Protein AF-A0A832C9P5-F1 (afdb_monomer)

Mean predicted aligned error: 21.04 Å

Solvent-accessible surface area (backbone atoms only — not comparable to full-atom values): 11005 Å² total; per-residue (Å²): 136,59,70,69,64,47,55,54,36,54,74,44,40,54,74,74,65,71,51,54,72,70,56,47,50,56,45,52,59,45,42,75,74,30,67,69,57,42,51,47,48,51,52,46,42,58,71,71,42,57,74,54,72,76,54,80,85,75,80,76,60,67,69,61,54,51,52,49,52,49,50,52,54,50,49,55,57,46,49,67,54,39,55,57,49,52,50,50,54,51,49,53,54,41,68,70,35,70,77,55,46,54,55,55,52,52,51,51,53,52,52,50,53,52,49,50,54,51,48,51,51,54,54,49,53,52,47,54,56,58,54,54,68,65,60,61,64,65,58,60,56,54,56,53,50,60,65,69,54,68,77,75,83,75,82,86,78,83,90,87,87,82,89,80,89,80,91,71,93,68,81,93,55,94,67,68,78,77,79,115

Foldseek 3Di:
DDLVVLLVCLLPCQVVVNDDPVVVVVSVVCCVVDVVSVVSSVVSCVPPPVVCPPPDDDDDPVVVVVVVVVVVVVVVVCVVVVVVVVVVVVVVVCVVDPVNVVVVVVVVVVVVVVVVVVVVVVVVVVVVVVVVVVVPVVVVVVVVVVVVPPPDDDDDDDDDDDDDDDDPPDPDDPPVVVPD

Radius of gyration: 40.14 Å; Cα contacts (8 Å, |Δi|>4): 35; chains: 1; bounding box: 90×44×93 Å

Structure (mmCIF, N/CA/C/O backbone):
data_AF-A0A832C9P5-F1
#
_entry.id   AF-A0A832C9P5-F1
#
loop_
_atom_site.group_PDB
_atom_site.id
_atom_site.type_symbol
_atom_site.label_atom_id
_atom_site.label_alt_id
_atom_site.label_comp_id
_atom_site.label_asym_id
_atom_site.label_entity_id
_atom_site.label_seq_id
_atom_site.pdbx_PDB_ins_code
_atom_site.Cartn_x
_atom_site.Cartn_y
_atom_site.Cartn_z
_atom_site.occupancy
_atom_site.B_iso_or_equiv
_atom_site.auth_seq_id
_atom_site.auth_comp_id
_atom_site.auth_asym_id
_atom_site.auth_atom_id
_atom_site.pdbx_PDB_model_num
ATOM 1 N N . MET A 1 1 ? -18.247 0.617 2.562 1.00 75.88 1 MET A N 1
ATOM 2 C CA . MET A 1 1 ? -17.143 1.563 2.261 1.00 75.88 1 MET A CA 1
ATOM 3 C C . MET A 1 1 ? -17.614 2.635 1.291 1.00 75.88 1 MET A C 1
ATOM 5 O O . MET A 1 1 ? -18.551 2.377 0.544 1.00 75.88 1 MET A O 1
ATOM 9 N N . ASN A 1 2 ? -16.991 3.818 1.305 1.00 93.25 2 ASN A N 1
ATOM 10 C CA . ASN A 1 2 ? -17.257 4.862 0.312 1.00 93.25 2 ASN A CA 1
ATOM 11 C C . ASN A 1 2 ? -16.410 4.646 -0.958 1.00 93.25 2 ASN A C 1
ATOM 13 O O . ASN A 1 2 ? -15.379 3.973 -0.920 1.00 93.25 2 ASN A O 1
ATOM 17 N N . CYS A 1 3 ? -16.846 5.223 -2.080 1.00 95.94 3 CYS A N 1
ATOM 18 C CA . CYS A 1 3 ? -16.187 5.036 -3.376 1.00 95.94 3 CYS A CA 1
ATOM 19 C C . CYS A 1 3 ? -14.738 5.543 -3.382 1.00 95.94 3 CYS A C 1
ATOM 21 O O . CYS A 1 3 ? -13.876 4.911 -3.977 1.00 95.94 3 CYS A O 1
ATOM 23 N N . GLN A 1 4 ? -14.450 6.646 -2.686 1.00 96.12 4 GLN A N 1
ATOM 24 C CA . GLN A 1 4 ? -13.109 7.236 -2.650 1.00 96.12 4 GLN A CA 1
ATOM 25 C C . GLN A 1 4 ? -12.072 6.281 -2.048 1.00 96.12 4 GLN A C 1
ATOM 27 O O . GLN A 1 4 ? -11.003 6.091 -2.624 1.00 96.12 4 GLN A O 1
ATOM 32 N N . LYS A 1 5 ? -12.392 5.639 -0.917 1.00 95.38 5 LYS A N 1
ATOM 33 C CA . LYS A 1 5 ? -11.485 4.679 -0.277 1.00 95.38 5 LYS A CA 1
ATOM 34 C C . LYS A 1 5 ? -11.259 3.449 -1.155 1.00 95.38 5 LYS A C 1
ATOM 36 O O . LYS A 1 5 ? -10.147 2.945 -1.228 1.00 95.38 5 LYS A O 1
ATOM 41 N N . ILE A 1 6 ? -12.303 2.991 -1.844 1.00 96.56 6 ILE A N 1
ATOM 42 C CA . ILE A 1 6 ? -12.199 1.881 -2.796 1.00 96.56 6 ILE A CA 1
ATOM 43 C C . ILE A 1 6 ? -11.278 2.258 -3.955 1.00 96.56 6 ILE A C 1
ATOM 45 O O . ILE A 1 6 ? -10.363 1.510 -4.258 1.00 96.56 6 ILE A O 1
ATOM 49 N N . GLN A 1 7 ? -11.459 3.433 -4.559 1.00 95.88 7 GLN A N 1
ATOM 50 C CA . GLN A 1 7 ? -10.601 3.897 -5.652 1.00 95.88 7 GLN A CA 1
ATOM 51 C C . GLN A 1 7 ? -9.129 4.015 -5.238 1.00 95.88 7 GLN A C 1
ATOM 53 O O . GLN A 1 7 ? -8.258 3.653 -6.021 1.00 95.88 7 GLN A O 1
ATOM 58 N N . GLN A 1 8 ? -8.843 4.467 -4.013 1.00 95.62 8 GLN A N 1
ATOM 59 C CA . GLN A 1 8 ? -7.475 4.488 -3.485 1.00 95.62 8 GLN A CA 1
ATOM 60 C C . GLN A 1 8 ? -6.883 3.081 -3.370 1.00 95.62 8 GLN A C 1
ATOM 62 O O . GLN A 1 8 ? -5.774 2.855 -3.839 1.00 95.62 8 GLN A O 1
ATOM 67 N N . LEU A 1 9 ? -7.639 2.130 -2.813 1.00 95.88 9 LEU A N 1
ATOM 68 C CA . LEU A 1 9 ? -7.194 0.738 -2.711 1.00 95.88 9 LEU A CA 1
ATOM 69 C C . LEU A 1 9 ? -6.985 0.102 -4.090 1.00 95.88 9 LEU A C 1
ATOM 71 O O . LEU A 1 9 ? -6.013 -0.616 -4.284 1.00 95.88 9 LEU A O 1
ATOM 75 N N . LEU A 1 10 ? -7.857 0.400 -5.058 1.00 95.50 10 LEU A N 1
ATOM 76 C CA . LEU A 1 10 ? -7.730 -0.073 -6.439 1.00 95.50 10 LEU A CA 1
ATOM 77 C C . LEU A 1 10 ? -6.478 0.464 -7.145 1.00 95.50 10 LEU A C 1
ATOM 79 O O . LEU A 1 10 ? -5.994 -0.190 -8.057 1.00 95.50 10 LEU A O 1
ATOM 83 N N . LEU A 1 11 ? -5.969 1.640 -6.772 1.00 94.62 11 LEU A N 1
ATOM 84 C CA . LEU A 1 11 ? -4.769 2.223 -7.387 1.00 94.62 11 LEU A CA 1
ATOM 85 C C . LEU A 1 11 ? -3.454 1.670 -6.827 1.00 94.62 11 LEU A C 1
ATOM 87 O O . LEU A 1 11 ? -2.422 1.860 -7.464 1.00 94.62 11 LEU A O 1
ATOM 91 N N . ALA A 1 12 ? -3.489 1.047 -5.653 1.00 90.88 12 ALA A N 1
ATOM 92 C CA . ALA A 1 12 ? -2.311 0.556 -4.954 1.00 90.88 12 ALA A CA 1
ATOM 93 C C . ALA A 1 12 ? -2.543 -0.899 -4.518 1.00 90.88 12 ALA A C 1
ATOM 95 O O . ALA A 1 12 ? -2.558 -1.816 -5.338 1.00 90.8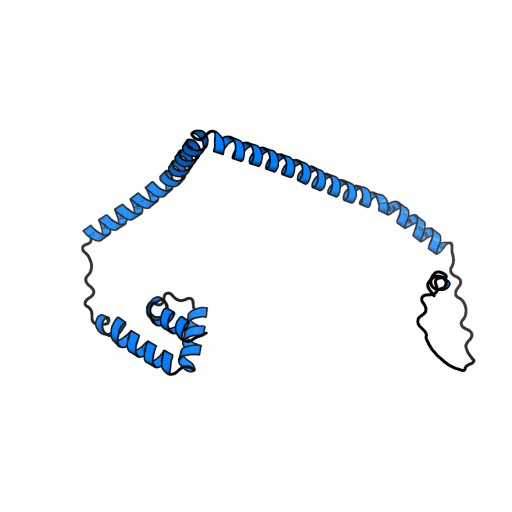8 12 ALA A O 1
ATOM 96 N N . ASP A 1 13 ? -2.823 -1.090 -3.233 1.00 92.31 13 ASP A N 1
ATOM 97 C CA . ASP A 1 13 ? -2.727 -2.372 -2.541 1.00 92.31 13 ASP A CA 1
ATOM 98 C C . ASP A 1 13 ? -3.589 -3.498 -3.141 1.00 92.31 13 ASP A C 1
ATOM 100 O O . ASP A 1 13 ? -3.195 -4.663 -3.113 1.00 92.31 13 ASP A O 1
ATOM 104 N N . TYR A 1 14 ? -4.788 -3.197 -3.659 1.00 94.81 14 TYR A N 1
ATOM 105 C CA . TYR A 1 14 ? -5.723 -4.241 -4.101 1.00 94.81 14 TYR A CA 1
ATOM 106 C C . TYR A 1 14 ? -5.244 -4.952 -5.366 1.00 94.81 14 TYR A C 1
ATOM 108 O O . TYR A 1 14 ? -5.287 -6.179 -5.439 1.00 94.81 14 TYR A O 1
ATOM 116 N N . LEU A 1 15 ? -4.796 -4.189 -6.365 1.00 91.56 15 LEU A N 1
ATOM 117 C CA . LEU A 1 15 ? -4.347 -4.753 -7.638 1.00 91.56 15 LEU A CA 1
ATOM 118 C C . LEU A 1 15 ? -2.953 -5.383 -7.538 1.00 91.56 15 LEU A C 1
ATOM 120 O O . LEU A 1 15 ? -2.663 -6.315 -8.291 1.00 91.56 15 LEU A O 1
ATOM 124 N N . ASP A 1 16 ? -2.143 -4.916 -6.588 1.00 90.62 16 ASP A N 1
ATOM 125 C CA . ASP A 1 16 ? -0.830 -5.482 -6.275 1.00 90.62 16 ASP A CA 1
ATOM 126 C C . ASP A 1 16 ? -0.928 -6.765 -5.427 1.00 90.62 16 ASP A C 1
ATOM 128 O O . ASP A 1 16 ? 0.018 -7.548 -5.372 1.00 90.62 16 ASP A O 1
ATOM 132 N N . GLY A 1 17 ? -2.095 -7.036 -4.828 1.00 92.00 17 GLY A N 1
ATOM 133 C CA . GLY A 1 17 ? -2.331 -8.213 -3.986 1.00 92.00 17 GLY A CA 1
ATOM 134 C C . GLY A 1 17 ? -1.852 -8.057 -2.540 1.00 92.00 17 GLY A C 1
ATOM 135 O O . GLY A 1 17 ? -1.758 -9.048 -1.823 1.00 92.00 17 GLY A O 1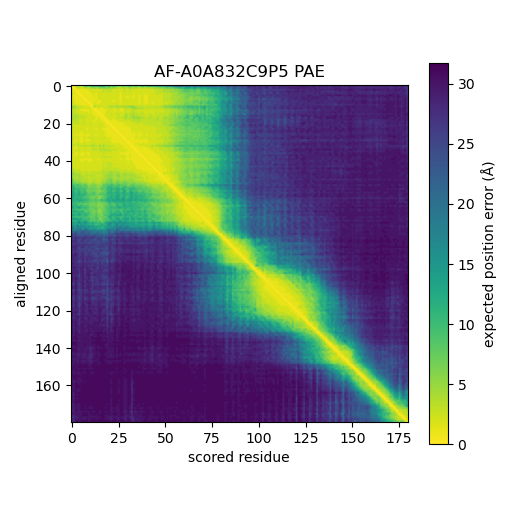
ATOM 136 N N . GLU A 1 18 ? -1.591 -6.825 -2.103 1.00 94.75 18 GLU A N 1
ATOM 137 C CA . GLU A 1 18 ? -1.056 -6.471 -0.780 1.00 94.75 18 GLU A CA 1
ATOM 138 C C . GLU A 1 18 ? -2.161 -6.165 0.258 1.00 94.75 18 GLU A C 1
ATOM 140 O O . GLU A 1 18 ? -1.892 -5.797 1.403 1.00 94.75 18 GLU A O 1
ATOM 145 N N . VAL A 1 19 ? -3.439 -6.324 -0.105 1.00 95.19 19 VAL A N 1
ATOM 146 C CA . VAL A 1 19 ? -4.565 -6.186 0.836 1.00 95.19 19 VAL A CA 1
ATOM 147 C C . VAL A 1 19 ? -4.809 -7.457 1.650 1.00 95.19 19 VAL A C 1
ATOM 149 O O . VAL A 1 19 ? -4.748 -8.575 1.147 1.00 95.19 19 VAL A O 1
ATOM 152 N N . SER A 1 20 ? -5.204 -7.289 2.916 1.00 96.12 20 SER A N 1
ATOM 153 C CA . SER A 1 20 ? -5.714 -8.405 3.730 1.00 96.12 20 SER A CA 1
ATOM 154 C C . SER A 1 20 ? -7.014 -8.993 3.163 1.00 96.12 20 SER A C 1
ATOM 156 O O . SER A 1 20 ? -7.821 -8.269 2.575 1.00 96.12 20 SER A O 1
ATOM 158 N N . GLU A 1 21 ? -7.283 -10.276 3.433 1.00 96.19 21 GLU A N 1
ATOM 159 C CA . GLU A 1 21 ? -8.472 -10.972 2.905 1.00 96.19 21 GLU A CA 1
ATOM 160 C C . GLU A 1 21 ? -9.791 -10.301 3.320 1.00 96.19 21 GLU A C 1
ATOM 162 O O . GLU A 1 21 ? -10.742 -10.225 2.545 1.00 96.19 21 GLU A O 1
ATOM 167 N N . ARG A 1 22 ? -9.836 -9.718 4.525 1.00 95.50 22 ARG A N 1
ATOM 168 C CA . ARG A 1 22 ? -10.988 -8.928 4.973 1.00 95.50 22 ARG A CA 1
ATOM 169 C C . ARG A 1 22 ? -11.229 -7.720 4.066 1.00 95.50 22 ARG A C 1
ATOM 171 O O . ARG A 1 22 ? -12.358 -7.492 3.646 1.00 95.50 22 ARG A O 1
ATOM 178 N N . ILE A 1 23 ? -10.184 -6.939 3.785 1.00 94.88 23 ILE A N 1
ATOM 179 C CA . ILE A 1 23 ? -10.298 -5.740 2.941 1.00 94.88 23 ILE A CA 1
ATOM 180 C C . ILE A 1 23 ? -10.643 -6.1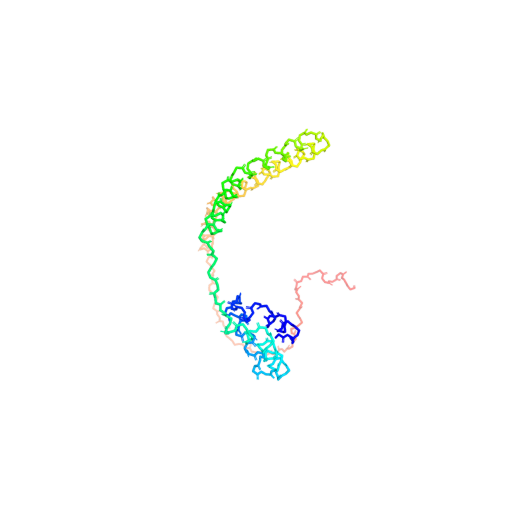37 1.512 1.00 94.88 23 ILE A C 1
ATOM 182 O O . ILE A 1 23 ? -11.480 -5.490 0.892 1.00 94.88 23 ILE A O 1
ATOM 186 N N . LYS A 1 24 ? -10.049 -7.218 1.010 1.00 96.19 24 LYS A N 1
ATOM 187 C CA . LYS A 1 24 ? -10.364 -7.763 -0.306 1.00 96.19 24 LYS A CA 1
ATOM 188 C C . LYS A 1 24 ? -11.856 -8.071 -0.448 1.00 96.19 24 LYS A C 1
ATOM 190 O O . LYS A 1 24 ? -12.475 -7.565 -1.377 1.00 96.19 24 LYS A O 1
ATOM 195 N N . HIS A 1 25 ? -12.460 -8.771 0.514 1.00 96.12 25 HIS A N 1
ATOM 196 C CA . HIS A 1 25 ? -13.906 -9.016 0.508 1.00 96.12 25 HIS A CA 1
ATOM 197 C C . HIS A 1 25 ? -14.743 -7.734 0.594 1.00 96.12 25 HIS A C 1
ATOM 199 O O . HIS A 1 25 ? -15.773 -7.622 -0.070 1.00 96.12 25 HIS A O 1
ATOM 205 N N . GLU A 1 26 ? -14.317 -6.746 1.387 1.00 95.50 26 GLU A N 1
ATOM 206 C CA . GLU A 1 26 ? -15.002 -5.448 1.446 1.00 95.50 26 GLU A CA 1
ATOM 207 C C . GLU A 1 26 ? -14.925 -4.694 0.101 1.00 95.50 26 GLU A C 1
ATOM 209 O O . GLU A 1 26 ? -15.894 -4.032 -0.292 1.00 95.50 26 GLU A O 1
ATOM 214 N N . VAL A 1 27 ? -13.803 -4.809 -0.619 1.00 96.44 27 VAL A N 1
ATOM 215 C CA . VAL A 1 27 ? -13.613 -4.233 -1.958 1.00 96.44 27 VAL A CA 1
ATOM 216 C C . VAL A 1 27 ? -14.470 -4.959 -2.990 1.00 96.44 27 VAL A C 1
ATOM 218 O O . VAL A 1 27 ? -15.246 -4.304 -3.686 1.00 96.44 27 VAL A O 1
ATOM 221 N N . GLU A 1 28 ? -14.396 -6.287 -3.052 1.00 96.19 28 GLU A N 1
ATOM 222 C CA . GLU A 1 28 ? -15.188 -7.125 -3.963 1.00 96.19 28 GLU A CA 1
ATOM 223 C C . GLU A 1 28 ? -16.691 -6.877 -3.776 1.00 96.19 28 GLU A C 1
ATOM 225 O O . GLU A 1 28 ? -17.392 -6.543 -4.734 1.00 96.19 28 GLU A O 1
ATOM 230 N N . GLY A 1 29 ? -17.172 -6.891 -2.528 1.00 96.31 29 GLY A N 1
ATOM 231 C CA . GLY A 1 29 ? -18.574 -6.605 -2.223 1.00 96.31 29 GLY A CA 1
ATOM 232 C C . GLY A 1 29 ? -19.010 -5.193 -2.638 1.00 96.31 29 GLY A C 1
ATOM 233 O O . GLY A 1 29 ? -20.155 -4.982 -3.040 1.00 96.31 29 GLY A O 1
ATOM 234 N N . HIS A 1 30 ? -18.109 -4.206 -2.599 1.00 96.81 30 HIS A N 1
ATOM 235 C CA . HIS A 1 30 ? -18.405 -2.873 -3.125 1.00 96.81 30 HIS A CA 1
ATOM 236 C C . HIS A 1 30 ? -18.437 -2.845 -4.659 1.00 96.81 30 HIS A C 1
ATOM 238 O O . HIS A 1 30 ? -19.304 -2.186 -5.237 1.00 96.81 30 HIS A O 1
ATOM 244 N N . LEU A 1 31 ? -17.513 -3.536 -5.329 1.00 96.69 31 LEU A N 1
ATOM 245 C CA . LEU A 1 31 ? -17.463 -3.619 -6.793 1.00 96.69 31 LEU A CA 1
ATOM 246 C C . LEU A 1 31 ? -18.702 -4.312 -7.370 1.00 96.69 31 LEU A C 1
ATOM 248 O O . LEU A 1 31 ? -19.171 -3.935 -8.453 1.00 96.69 31 LEU A O 1
ATOM 252 N N . ASP A 1 32 ? -19.276 -5.257 -6.628 1.00 96.81 32 ASP A N 1
ATOM 253 C CA . ASP A 1 32 ? -20.521 -5.935 -6.986 1.00 96.81 32 ASP A CA 1
ATOM 254 C C . ASP A 1 32 ? -21.723 -4.987 -7.031 1.00 96.81 32 ASP A C 1
ATOM 256 O O . ASP A 1 32 ? -22.570 -5.107 -7.919 1.00 96.81 32 ASP A O 1
ATOM 260 N N . LEU A 1 33 ? -21.752 -3.986 -6.151 1.00 95.94 33 LEU A N 1
ATOM 261 C CA . LEU A 1 33 ? -22.869 -3.049 -6.016 1.00 95.94 33 LEU A CA 1
ATOM 262 C C . LEU A 1 33 ? -22.640 -1.711 -6.741 1.00 95.94 33 LEU A C 1
ATOM 264 O O . LEU A 1 33 ? -23.600 -1.038 -7.118 1.00 95.94 33 LEU A O 1
ATOM 268 N N . CYS A 1 34 ? -21.386 -1.304 -6.957 1.00 97.44 34 CYS A N 1
ATOM 269 C CA . CYS A 1 34 ? -21.038 0.009 -7.497 1.00 97.44 34 CYS A CA 1
ATOM 270 C C . CYS A 1 34 ? -20.480 -0.074 -8.925 1.00 97.44 34 CYS A C 1
ATOM 272 O O . CYS A 1 34 ? -19.306 -0.382 -9.152 1.00 97.44 34 CYS A O 1
ATOM 274 N N . CYS A 1 35 ? -21.307 0.296 -9.909 1.00 96.69 35 CYS A N 1
ATOM 275 C CA . CYS A 1 35 ? -20.905 0.316 -11.319 1.00 96.69 35 CYS A CA 1
ATOM 276 C C . CYS A 1 35 ? -19.730 1.277 -11.591 1.00 96.69 35 CYS A C 1
ATOM 278 O O . CYS A 1 35 ? -18.826 0.939 -12.353 1.00 96.69 35 CYS A O 1
ATOM 280 N N . ALA A 1 36 ? -19.707 2.445 -10.938 1.00 96.75 36 ALA A N 1
ATOM 281 C CA . ALA A 1 36 ? -18.652 3.441 -11.125 1.00 96.75 36 ALA A CA 1
ATOM 282 C C . ALA A 1 36 ? -17.274 2.915 -10.688 1.00 96.75 36 ALA A C 1
ATOM 284 O O . ALA A 1 36 ? -16.302 3.035 -11.430 1.00 96.75 36 ALA A O 1
ATOM 285 N N . CYS A 1 37 ? -17.192 2.270 -9.520 1.00 97.25 37 CYS A N 1
ATOM 286 C CA . CYS A 1 37 ? -15.940 1.686 -9.035 1.00 97.25 37 CYS A CA 1
ATOM 287 C C . CYS A 1 37 ? -15.487 0.499 -9.893 1.00 97.25 37 CYS A C 1
ATOM 289 O O . CYS A 1 37 ? -14.293 0.352 -10.130 1.00 97.25 37 CYS A O 1
ATOM 291 N N . ARG A 1 38 ? -16.417 -0.290 -10.444 1.00 97.06 38 ARG A N 1
ATOM 292 C CA . ARG A 1 38 ? -16.083 -1.372 -11.384 1.00 97.06 38 ARG A CA 1
ATOM 293 C C . ARG A 1 38 ? -15.527 -0.855 -12.713 1.00 97.06 38 ARG A C 1
ATOM 295 O O . ARG A 1 38 ? -14.619 -1.449 -13.285 1.00 97.06 38 ARG A O 1
ATOM 302 N N . GLN A 1 39 ? -16.067 0.249 -13.230 1.00 97.56 39 GLN A N 1
ATOM 303 C CA . GLN A 1 39 ? -15.506 0.898 -14.420 1.00 97.56 39 GLN A CA 1
ATOM 304 C C . GLN A 1 39 ? -14.115 1.465 -14.133 1.00 97.56 39 GLN A C 1
ATOM 306 O O . GLN A 1 39 ? -13.212 1.306 -14.952 1.00 97.56 39 GLN A O 1
ATOM 311 N N . PHE A 1 40 ? -13.935 2.065 -12.957 1.00 96.81 40 PHE A N 1
ATOM 312 C CA . PHE A 1 40 ? -12.642 2.565 -12.514 1.00 96.81 40 PHE A CA 1
ATOM 313 C C . PHE A 1 40 ? -11.604 1.443 -12.393 1.00 96.81 40 PHE A C 1
ATOM 315 O O . PHE A 1 40 ? -10.525 1.568 -12.960 1.00 96.81 40 PHE A O 1
ATOM 322 N N . GLU A 1 41 ? -11.942 0.320 -11.754 1.00 96.69 41 GLU A N 1
ATOM 323 C CA . GLU A 1 41 ? -11.071 -0.861 -11.674 1.00 96.69 41 GLU A CA 1
ATOM 324 C C . GLU A 1 41 ? -10.590 -1.296 -13.064 1.00 96.69 41 GLU A C 1
ATOM 326 O O . GLU A 1 41 ? -9.393 -1.479 -13.279 1.00 96.69 41 GLU A O 1
ATOM 331 N N . ARG A 1 42 ? -11.504 -1.411 -14.036 1.00 95.94 42 ARG A N 1
ATOM 332 C CA . ARG A 1 42 ? -11.144 -1.775 -15.415 1.00 95.94 42 ARG A CA 1
ATOM 333 C C . ARG A 1 42 ? -10.197 -0.759 -16.046 1.00 95.94 42 ARG A C 1
ATOM 335 O O . ARG A 1 42 ? -9.221 -1.163 -16.668 1.00 95.94 42 ARG A O 1
ATOM 342 N N . ALA A 1 43 ? -10.457 0.534 -15.862 1.00 96.19 43 ALA A N 1
ATOM 343 C CA . ALA A 1 43 ? -9.595 1.592 -16.381 1.00 96.19 43 ALA A CA 1
ATOM 344 C C . ALA A 1 43 ? -8.182 1.522 -15.778 1.00 96.19 43 ALA A C 1
ATOM 346 O O . ALA A 1 43 ? -7.198 1.641 -16.508 1.00 96.19 43 ALA A O 1
ATOM 347 N N . VAL A 1 44 ? -8.068 1.267 -14.471 1.00 94.94 44 VAL A N 1
ATOM 348 C CA . VAL A 1 44 ? -6.770 1.092 -13.806 1.00 94.94 44 VAL A CA 1
ATOM 349 C C . VAL A 1 44 ? -6.070 -0.170 -14.309 1.00 94.94 44 VAL A C 1
ATOM 351 O O . VAL A 1 44 ? -4.893 -0.110 -14.655 1.00 94.94 44 VAL A O 1
ATOM 354 N N . GLN A 1 45 ? -6.773 -1.297 -14.440 1.00 93.75 45 GLN A N 1
ATOM 355 C CA . GLN A 1 45 ? -6.188 -2.517 -15.007 1.00 93.75 45 GLN A CA 1
ATOM 356 C C . GLN A 1 45 ? -5.669 -2.295 -16.436 1.00 93.75 45 GLN A C 1
ATOM 358 O O . GLN A 1 45 ? -4.588 -2.784 -16.777 1.00 93.75 45 GLN A O 1
ATOM 363 N N . ASP A 1 46 ? -6.414 -1.558 -17.260 1.00 94.25 46 ASP A N 1
ATOM 364 C CA . ASP A 1 46 ? -6.055 -1.248 -18.646 1.00 94.25 46 ASP A CA 1
ATOM 365 C C . ASP A 1 46 ? -4.848 -0.321 -18.751 1.00 94.25 46 ASP A C 1
ATOM 367 O O . ASP A 1 46 ? -4.006 -0.519 -19.626 1.00 94.25 46 ASP A O 1
ATOM 371 N N . ALA A 1 47 ? -4.742 0.658 -17.854 1.00 92.44 47 ALA A N 1
ATOM 372 C CA . ALA A 1 47 ? -3.663 1.637 -17.862 1.00 92.44 47 ALA A CA 1
ATOM 373 C C . ALA A 1 47 ? -2.388 1.138 -17.163 1.00 92.44 47 ALA A C 1
ATOM 375 O O . ALA A 1 47 ? -1.287 1.381 -17.652 1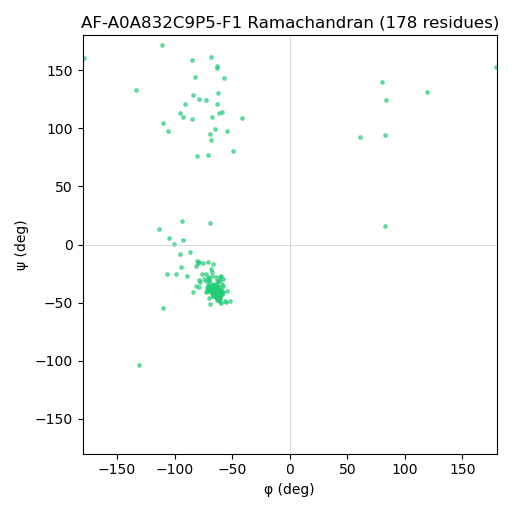.00 92.44 47 ALA A O 1
ATOM 376 N N . ALA A 1 48 ? -2.521 0.450 -16.027 1.00 90.56 48 ALA A N 1
ATOM 377 C CA . ALA A 1 48 ? -1.407 0.160 -15.125 1.00 90.56 48 ALA A CA 1
ATOM 378 C C . ALA A 1 48 ? -0.931 -1.297 -15.162 1.00 90.56 48 ALA A C 1
ATOM 380 O O . ALA A 1 48 ? 0.232 -1.549 -14.874 1.00 90.56 48 ALA A O 1
ATOM 381 N N . ILE A 1 49 ? -1.781 -2.264 -15.536 1.00 89.50 49 ILE A N 1
ATOM 382 C CA . ILE A 1 49 ? -1.413 -3.693 -15.480 1.00 89.50 49 ILE A CA 1
ATOM 383 C C . ILE A 1 49 ? -1.244 -4.283 -16.875 1.00 89.50 49 ILE A C 1
ATOM 385 O O . ILE A 1 49 ? -0.209 -4.877 -17.187 1.00 89.50 49 ILE A O 1
ATOM 389 N N . ARG A 1 50 ? -2.264 -4.155 -17.734 1.00 90.00 50 ARG A N 1
ATOM 390 C CA . ARG A 1 50 ? -2.280 -4.790 -19.062 1.00 90.00 50 ARG A CA 1
ATOM 391 C C . ARG A 1 50 ? -1.056 -4.450 -19.925 1.00 90.00 50 ARG A C 1
ATOM 393 O O . ARG A 1 50 ? -0.539 -5.396 -20.522 1.00 90.00 50 ARG A O 1
ATOM 400 N N . PRO A 1 51 ? -0.528 -3.208 -19.951 1.00 91.31 51 PRO A N 1
ATOM 401 C CA . PRO A 1 51 ? 0.658 -2.882 -20.746 1.00 91.31 51 PRO A CA 1
ATOM 402 C C . PRO A 1 51 ? 1.902 -3.669 -20.316 1.00 91.31 51 PRO A C 1
ATOM 404 O O . PRO A 1 51 ? 2.743 -4.009 -21.144 1.00 91.31 51 PRO A O 1
ATOM 407 N N . PHE A 1 52 ? 1.998 -4.017 -19.031 1.00 89.56 52 PHE A N 1
ATOM 408 C CA . PHE A 1 52 ? 3.155 -4.708 -18.467 1.00 89.56 52 PHE A CA 1
ATOM 409 C C . PHE A 1 52 ? 2.992 -6.229 -18.402 1.00 89.56 52 PHE A C 1
ATOM 411 O O . PHE A 1 52 ? 3.976 -6.930 -18.168 1.00 89.56 52 PHE A O 1
ATOM 418 N N . LYS A 1 53 ? 1.801 -6.784 -18.685 1.00 87.31 53 LYS A N 1
ATOM 419 C CA . LYS A 1 53 ? 1.587 -8.249 -18.711 1.00 87.31 53 LYS A CA 1
ATOM 420 C C . LYS A 1 53 ? 2.502 -8.976 -19.700 1.00 87.31 53 LYS A C 1
ATOM 422 O O . LYS A 1 53 ? 2.835 -10.135 -19.477 1.00 87.31 53 LYS A O 1
ATOM 427 N N . GLN A 1 54 ? 2.896 -8.305 -20.780 1.00 86.62 54 GLN A N 1
ATOM 428 C CA . GLN A 1 54 ? 3.801 -8.838 -21.804 1.00 86.62 54 GLN A CA 1
ATOM 429 C C . GLN A 1 54 ? 5.218 -8.260 -21.705 1.00 86.62 54 GLN A C 1
ATOM 431 O O . GLN A 1 54 ? 6.057 -8.535 -22.565 1.00 86.62 54 GLN A O 1
ATOM 436 N N . ALA A 1 55 ? 5.507 -7.461 -20.673 1.00 89.12 55 ALA A N 1
ATOM 437 C CA . ALA A 1 55 ? 6.837 -6.909 -20.491 1.00 89.12 55 ALA A CA 1
ATOM 438 C C . ALA A 1 55 ? 7.843 -8.046 -20.281 1.00 89.12 55 ALA A C 1
ATOM 440 O O . ALA A 1 55 ? 7.651 -8.951 -19.462 1.00 89.12 55 ALA A O 1
ATOM 441 N N . ARG A 1 56 ? 8.944 -8.000 -21.035 1.00 90.06 56 ARG A N 1
ATOM 442 C CA . ARG A 1 56 ? 10.029 -8.965 -20.880 1.00 90.06 56 ARG A CA 1
ATOM 443 C C . ARG A 1 56 ? 10.614 -8.812 -19.480 1.00 90.06 56 ARG A C 1
ATOM 445 O O . ARG A 1 56 ? 11.144 -7.758 -19.142 1.00 90.06 56 ARG A O 1
ATOM 452 N N . ARG A 1 57 ? 10.576 -9.883 -18.686 1.00 86.06 57 ARG A N 1
ATOM 453 C CA . ARG A 1 57 ? 11.294 -9.927 -17.408 1.00 86.06 57 ARG A CA 1
ATOM 454 C C . ARG A 1 57 ? 12.792 -9.938 -17.687 1.00 86.06 57 ARG A C 1
ATOM 456 O O . ARG A 1 57 ? 13.326 -10.915 -18.211 1.00 86.06 57 ARG A O 1
ATOM 463 N N . ILE A 1 58 ? 13.458 -8.838 -17.361 1.00 89.06 58 ILE A N 1
ATOM 464 C CA . ILE A 1 58 ? 14.913 -8.734 -17.416 1.00 89.06 58 ILE A CA 1
ATOM 465 C C . ILE A 1 58 ? 15.434 -9.143 -16.044 1.00 89.06 58 ILE A C 1
ATOM 467 O O . ILE A 1 58 ? 15.065 -8.548 -15.034 1.00 89.06 58 ILE A O 1
ATOM 471 N N . ARG A 1 59 ? 16.272 -10.179 -16.002 1.00 88.19 59 ARG A N 1
ATOM 472 C CA . ARG A 1 59 ? 16.968 -10.552 -14.774 1.00 88.19 59 ARG A CA 1
ATOM 473 C C . ARG A 1 59 ? 18.152 -9.594 -14.588 1.00 88.19 59 ARG A C 1
ATOM 475 O O . ARG A 1 59 ? 18.954 -9.485 -15.518 1.00 88.19 59 ARG A O 1
ATOM 482 N N . PRO A 1 60 ? 18.267 -8.900 -13.444 1.00 89.50 60 PRO A N 1
ATOM 483 C CA . PRO A 1 60 ? 19.440 -8.080 -13.172 1.00 89.50 60 PRO A CA 1
ATOM 484 C C . PRO A 1 60 ? 20.703 -8.961 -13.095 1.00 89.50 60 PRO A C 1
ATOM 486 O O . PRO A 1 60 ? 20.593 -10.139 -12.740 1.00 89.50 60 PRO A O 1
ATOM 489 N N . PRO A 1 61 ? 21.895 -8.425 -13.416 1.00 93.88 61 PRO A N 1
ATOM 490 C CA . PRO A 1 61 ? 23.153 -9.149 -13.246 1.00 93.88 61 PRO A CA 1
ATOM 491 C C . PRO A 1 61 ? 23.355 -9.600 -11.795 1.00 93.88 61 PRO A C 1
ATOM 493 O O . PRO A 1 61 ? 23.041 -8.852 -10.867 1.00 93.88 61 PRO A O 1
ATOM 496 N N . ASP A 1 62 ? 23.934 -10.787 -11.594 1.00 93.56 62 ASP A N 1
ATOM 497 C CA . ASP A 1 62 ? 24.125 -11.348 -10.248 1.00 93.56 62 ASP A CA 1
ATOM 498 C C . ASP A 1 62 ? 25.013 -10.452 -9.361 1.00 93.56 62 ASP A C 1
ATOM 500 O O . ASP A 1 62 ? 24.821 -10.405 -8.150 1.00 93.56 62 ASP A O 1
ATOM 504 N N . GLU A 1 63 ? 25.923 -9.668 -9.952 1.00 94.75 63 GLU A N 1
ATOM 505 C CA . GLU A 1 63 ? 26.743 -8.683 -9.233 1.00 94.75 63 GLU A CA 1
ATOM 506 C C . GLU A 1 63 ? 25.892 -7.635 -8.497 1.00 94.75 63 GLU A C 1
ATOM 508 O O . GLU A 1 63 ? 26.167 -7.321 -7.341 1.00 94.75 63 GLU A O 1
ATOM 513 N N . VAL A 1 64 ? 24.828 -7.129 -9.132 1.00 94.50 64 VAL A N 1
ATOM 514 C CA . VAL A 1 64 ? 23.907 -6.159 -8.512 1.00 94.50 64 VAL A CA 1
ATOM 515 C C . VAL A 1 64 ? 23.195 -6.800 -7.323 1.00 94.50 64 VAL A C 1
ATOM 517 O O . VAL A 1 64 ? 23.014 -6.173 -6.283 1.00 94.50 64 VAL A O 1
ATOM 520 N N . TRP A 1 65 ? 22.834 -8.074 -7.459 1.00 94.50 65 TRP A N 1
ATOM 521 C CA . TRP A 1 65 ? 22.153 -8.823 -6.411 1.00 94.50 65 TRP A CA 1
ATOM 522 C C . TRP A 1 65 ? 23.060 -9.157 -5.232 1.00 94.50 65 TRP A C 1
ATOM 524 O O . TRP A 1 65 ? 22.631 -9.073 -4.083 1.00 94.50 65 TRP A O 1
ATOM 534 N N . ASN A 1 66 ? 24.326 -9.462 -5.501 1.00 94.44 66 ASN A N 1
ATOM 535 C CA . ASN A 1 66 ? 25.328 -9.669 -4.463 1.00 94.44 66 ASN A CA 1
ATOM 536 C C . ASN A 1 66 ? 25.613 -8.368 -3.705 1.00 94.44 66 ASN A C 1
ATOM 538 O O . ASN A 1 66 ? 25.593 -8.381 -2.478 1.00 94.44 66 ASN A O 1
ATOM 542 N N . LYS A 1 67 ? 25.762 -7.243 -4.419 1.00 94.44 67 LYS A N 1
ATOM 543 C CA . LYS A 1 67 ? 25.920 -5.914 -3.808 1.00 94.44 67 LYS A CA 1
ATOM 544 C C . LYS A 1 67 ? 24.736 -5.542 -2.919 1.00 94.44 67 LYS A C 1
ATOM 546 O O . LYS A 1 67 ? 24.940 -5.038 -1.821 1.00 94.44 67 LYS A O 1
ATOM 551 N N . LEU A 1 68 ? 23.504 -5.820 -3.355 1.00 93.44 68 LEU A N 1
ATOM 552 C CA . LEU A 1 68 ? 22.326 -5.545 -2.531 1.00 93.44 68 LEU A CA 1
ATOM 553 C C . LEU A 1 68 ? 22.291 -6.417 -1.269 1.00 93.44 68 LEU A C 1
ATOM 555 O O . LEU A 1 68 ? 22.009 -5.909 -0.190 1.00 93.44 68 LEU A O 1
ATOM 559 N N . LYS A 1 69 ? 22.593 -7.716 -1.385 1.00 94.06 69 LYS A N 1
ATOM 560 C CA . LYS A 1 69 ? 22.647 -8.617 -0.222 1.00 94.06 69 LYS A CA 1
ATOM 561 C C . LYS A 1 69 ? 23.691 -8.173 0.795 1.00 94.06 69 LYS A C 1
ATOM 563 O O . LYS A 1 69 ? 23.420 -8.203 1.989 1.00 94.06 69 LYS A O 1
ATOM 568 N N . GLU A 1 70 ? 24.864 -7.771 0.318 1.00 94.06 70 GLU A N 1
ATOM 569 C CA . GLU A 1 70 ? 25.933 -7.250 1.168 1.00 94.06 70 GLU A CA 1
ATOM 570 C C . GLU A 1 70 ? 25.509 -5.947 1.857 1.00 94.06 70 GLU A C 1
ATOM 572 O O . GLU A 1 70 ? 25.694 -5.817 3.065 1.00 94.06 70 GLU A O 1
ATOM 577 N N . ALA A 1 71 ? 24.855 -5.033 1.132 1.00 92.25 71 ALA A N 1
ATOM 578 C CA . ALA A 1 71 ? 24.325 -3.795 1.701 1.00 92.25 71 ALA A CA 1
ATOM 579 C C . ALA A 1 71 ? 23.298 -4.065 2.815 1.00 92.25 71 ALA A C 1
ATOM 581 O O . ALA A 1 71 ? 23.469 -3.562 3.923 1.00 92.25 71 ALA A O 1
ATOM 582 N N . ILE A 1 72 ? 22.302 -4.924 2.569 1.00 92.00 72 ILE A N 1
ATOM 583 C CA . ILE A 1 72 ? 21.285 -5.286 3.573 1.00 92.00 72 ILE A CA 1
ATOM 584 C C . ILE A 1 72 ? 21.936 -5.941 4.800 1.00 92.00 72 ILE A C 1
ATOM 586 O O . ILE A 1 72 ? 21.649 -5.554 5.930 1.00 92.00 72 ILE A O 1
ATOM 590 N N . ALA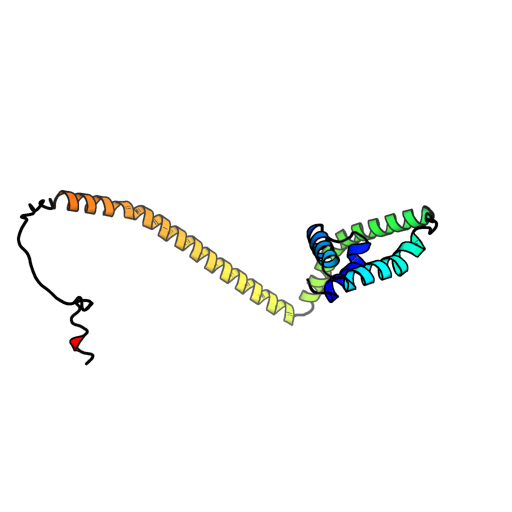 A 1 73 ? 22.857 -6.889 4.598 1.00 90.56 73 ALA A N 1
ATOM 591 C CA . ALA A 1 73 ? 23.557 -7.545 5.704 1.00 90.56 73 ALA A CA 1
ATOM 592 C C . ALA A 1 73 ? 24.407 -6.557 6.524 1.00 90.56 73 ALA A C 1
ATOM 594 O O . ALA A 1 73 ? 24.485 -6.668 7.749 1.00 90.56 73 ALA A O 1
ATOM 595 N N . SER A 1 74 ? 25.028 -5.576 5.861 1.00 86.62 74 SER A N 1
ATOM 596 C CA . SER A 1 74 ? 25.791 -4.522 6.532 1.00 86.62 74 SER A CA 1
ATOM 597 C C . SER A 1 74 ? 24.892 -3.580 7.337 1.00 86.62 74 SER A C 1
ATOM 599 O O . SER A 1 74 ? 25.258 -3.207 8.450 1.00 86.62 74 SER A O 1
ATOM 601 N N . GLU A 1 75 ? 23.697 -3.253 6.831 1.00 80.88 75 GLU A N 1
ATOM 602 C CA . GLU A 1 75 ? 22.703 -2.452 7.549 1.00 80.88 75 GLU A CA 1
ATOM 603 C C . GLU A 1 75 ? 22.157 -3.192 8.769 1.00 80.88 75 GLU A C 1
ATOM 605 O O . GLU A 1 75 ? 22.047 -2.588 9.830 1.00 80.88 75 GLU A O 1
ATOM 610 N N . GLU A 1 76 ? 21.883 -4.495 8.679 1.00 80.25 76 GLU A N 1
ATOM 611 C CA . GLU A 1 76 ? 21.441 -5.294 9.831 1.00 80.25 76 GLU A CA 1
ATOM 612 C C . GLU A 1 76 ? 22.517 -5.372 10.927 1.00 80.25 76 GLU A C 1
ATOM 614 O O . GLU A 1 76 ? 22.223 -5.206 12.116 1.00 80.25 76 GLU A O 1
ATOM 619 N N . GLN A 1 77 ? 23.783 -5.560 10.542 1.00 75.19 77 GLN A N 1
ATOM 620 C CA . GLN A 1 77 ? 24.909 -5.547 11.482 1.00 75.19 77 GLN A CA 1
ATOM 621 C C . GLN A 1 77 ? 25.121 -4.157 12.098 1.00 75.19 77 GLN A C 1
ATOM 623 O O . GLN A 1 77 ? 25.349 -4.039 13.307 1.00 75.19 77 GLN A O 1
ATOM 628 N N . ALA A 1 78 ? 24.991 -3.099 11.296 1.00 65.94 78 ALA A N 1
ATOM 629 C CA . ALA A 1 78 ? 25.073 -1.722 11.761 1.00 65.94 78 ALA A CA 1
ATOM 630 C C . ALA A 1 78 ? 23.862 -1.316 12.611 1.00 65.94 78 ALA A C 1
ATOM 632 O O . ALA A 1 78 ? 24.028 -0.529 13.533 1.00 65.94 78 ALA A O 1
ATOM 633 N N . ALA A 1 79 ? 22.669 -1.862 12.379 1.00 63.88 79 ALA A N 1
ATOM 634 C CA . ALA A 1 79 ? 21.474 -1.600 13.179 1.00 63.88 79 ALA A CA 1
ATOM 635 C C . ALA A 1 79 ? 21.576 -2.238 14.575 1.00 63.88 79 ALA A C 1
ATOM 637 O O . ALA A 1 79 ? 21.188 -1.616 15.568 1.00 63.88 79 ALA A O 1
ATOM 638 N N . GLY A 1 80 ? 22.177 -3.430 14.675 1.00 59.75 80 GLY A N 1
ATOM 639 C CA . GLY A 1 80 ? 22.483 -4.074 15.958 1.00 59.75 80 GLY A CA 1
ATOM 640 C C . GLY A 1 80 ? 23.505 -3.297 16.801 1.00 59.75 80 GLY A C 1
ATOM 641 O O . GLY A 1 80 ? 23.337 -3.169 18.013 1.00 59.75 80 GLY A O 1
ATOM 642 N N . ALA A 1 81 ? 24.528 -2.714 16.167 1.00 58.25 81 ALA A N 1
ATOM 643 C CA . ALA A 1 81 ? 25.494 -1.832 16.834 1.00 58.25 81 ALA A CA 1
ATOM 644 C C . ALA A 1 81 ? 24.952 -0.399 17.049 1.00 58.25 81 ALA A C 1
ATOM 646 O O . ALA A 1 81 ? 25.278 0.265 18.034 1.00 58.25 81 ALA A O 1
ATOM 647 N N . GLY A 1 82 ? 24.086 0.059 16.147 1.00 57.03 82 GLY A N 1
ATOM 648 C CA . GLY A 1 82 ? 23.514 1.399 16.084 1.00 57.03 82 GLY A CA 1
ATOM 649 C C . GLY A 1 82 ? 22.443 1.646 17.134 1.00 57.03 82 GLY A C 1
ATOM 650 O O . GLY A 1 82 ? 22.330 2.764 17.616 1.00 57.03 82 GLY A O 1
ATOM 651 N N . PHE A 1 83 ? 21.702 0.626 17.576 1.00 58.50 83 PHE A N 1
ATOM 652 C CA . PHE A 1 83 ? 20.774 0.788 18.699 1.00 58.50 83 PHE A CA 1
ATOM 653 C C . PHE A 1 83 ? 21.509 1.177 19.994 1.00 58.50 83 PHE A C 1
ATOM 655 O O . PHE A 1 83 ? 21.100 2.116 20.674 1.00 58.50 83 PHE A O 1
ATOM 662 N N . LEU A 1 84 ? 22.638 0.526 20.303 1.00 63.38 84 LEU A N 1
ATOM 663 C CA . LEU A 1 8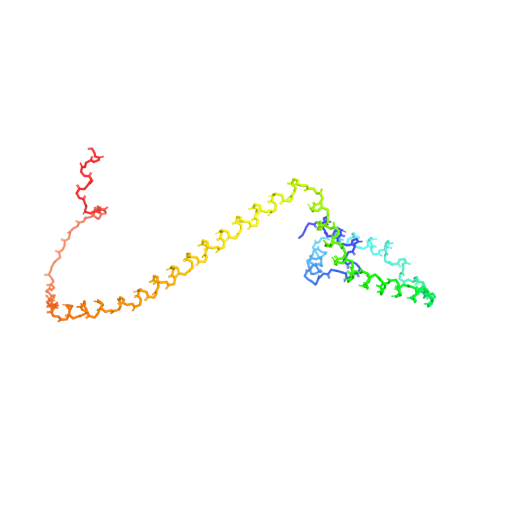4 ? 23.457 0.874 21.471 1.00 63.38 84 LEU A CA 1
ATOM 664 C C . LEU A 1 84 ? 24.209 2.199 21.284 1.00 63.38 84 LEU A C 1
ATOM 666 O O . LEU A 1 84 ? 24.263 2.992 22.223 1.00 63.38 84 LEU A O 1
ATOM 670 N N . ALA A 1 85 ? 24.736 2.467 20.086 1.00 64.56 85 ALA A N 1
ATOM 671 C CA . ALA A 1 85 ? 25.388 3.742 19.778 1.00 64.56 85 ALA A CA 1
ATOM 672 C C . ALA A 1 85 ? 24.407 4.926 19.883 1.00 64.56 85 ALA A C 1
ATOM 674 O O . ALA A 1 85 ? 24.718 5.928 20.520 1.00 64.56 85 ALA A O 1
ATOM 675 N N . ASN A 1 86 ? 23.179 4.767 19.381 1.00 67.50 86 ASN A N 1
ATOM 676 C CA . ASN A 1 86 ? 22.129 5.780 19.476 1.00 67.50 86 ASN A CA 1
ATOM 677 C C . ASN A 1 86 ? 21.679 6.012 20.927 1.00 67.50 86 ASN A C 1
ATOM 679 O O . ASN A 1 86 ? 21.387 7.146 21.298 1.00 67.50 86 ASN A O 1
ATOM 683 N N . ILE A 1 87 ? 21.651 4.978 21.777 1.00 70.94 87 ILE A N 1
ATOM 684 C CA . ILE A 1 87 ? 21.373 5.152 23.213 1.00 70.94 87 ILE A CA 1
ATOM 685 C C . ILE A 1 87 ? 22.517 5.904 23.902 1.00 70.94 87 ILE A C 1
ATOM 687 O O . ILE A 1 87 ? 22.254 6.782 24.725 1.00 70.94 87 ILE A O 1
ATOM 691 N N . TRP A 1 88 ? 23.774 5.594 23.571 1.00 71.94 88 TRP A N 1
ATOM 692 C CA . TRP A 1 88 ? 24.937 6.272 24.147 1.00 71.94 88 TRP A CA 1
ATOM 693 C C . TRP A 1 88 ? 24.990 7.756 23.758 1.00 71.94 88 TRP A C 1
ATOM 695 O O . TRP A 1 88 ? 25.180 8.605 24.630 1.00 71.94 88 TRP A O 1
ATOM 705 N N . ASP A 1 89 ? 24.713 8.081 22.494 1.00 72.56 89 ASP A N 1
ATOM 706 C CA . ASP A 1 89 ? 24.656 9.464 22.008 1.00 72.56 89 ASP A CA 1
ATOM 707 C C . ASP A 1 89 ? 23.500 10.255 22.639 1.00 72.56 89 ASP A C 1
ATOM 709 O O . ASP A 1 89 ? 23.671 11.408 23.050 1.00 72.56 89 ASP A O 1
ATOM 713 N N . VAL A 1 90 ? 22.330 9.629 22.804 1.00 69.25 90 VAL A N 1
ATOM 714 C CA . VAL A 1 90 ? 21.199 10.239 23.519 1.00 69.25 90 VAL A CA 1
ATOM 715 C C . VAL A 1 90 ? 21.542 10.453 24.996 1.00 69.25 90 VAL A C 1
ATOM 717 O O . VAL A 1 90 ? 21.278 11.529 25.534 1.00 69.25 90 VAL A O 1
ATOM 720 N N . MET A 1 91 ? 22.191 9.488 25.651 1.00 66.75 91 MET A N 1
ATOM 721 C CA . MET A 1 91 ? 22.608 9.610 27.049 1.00 66.75 91 MET A CA 1
ATOM 722 C C . MET A 1 91 ? 23.645 10.728 27.230 1.00 66.75 91 MET A C 1
ATOM 724 O O . MET A 1 91 ? 23.496 11.569 28.118 1.00 66.75 91 MET A O 1
ATOM 728 N N . GLN A 1 92 ? 24.643 10.820 26.352 1.00 73.62 92 GLN A N 1
ATOM 729 C CA . GLN A 1 92 ? 25.655 11.878 26.397 1.00 73.62 92 GLN A CA 1
ATOM 730 C C . GLN A 1 92 ? 25.059 13.271 26.116 1.00 73.62 92 GLN A C 1
ATOM 732 O O . GLN A 1 92 ? 25.462 14.258 26.742 1.00 73.62 92 GLN A O 1
ATOM 737 N N . SER A 1 93 ? 24.052 13.363 25.243 1.00 66.12 93 SER A N 1
ATOM 738 C CA . SER A 1 93 ? 23.319 14.608 24.968 1.00 66.12 93 SER A CA 1
ATOM 739 C C . SER A 1 93 ? 22.436 15.052 26.145 1.00 66.12 93 SER A C 1
ATOM 741 O O . SER A 1 93 ? 22.355 16.244 26.460 1.00 66.12 93 SER A O 1
ATOM 743 N N . ILE A 1 94 ? 21.840 14.097 26.867 1.00 63.38 94 ILE A N 1
ATOM 744 C CA . ILE A 1 94 ? 21.068 14.358 28.092 1.00 63.38 94 ILE A CA 1
ATOM 745 C C . ILE A 1 94 ? 21.979 14.848 29.228 1.00 63.38 94 ILE A C 1
ATOM 747 O O . ILE A 1 94 ? 21.621 15.796 29.927 1.00 63.38 94 ILE A O 1
ATOM 751 N N . PHE A 1 95 ? 23.169 14.262 29.391 1.00 62.88 95 PHE A N 1
ATOM 752 C CA . PHE A 1 95 ? 24.128 14.683 30.423 1.00 62.88 95 PHE A CA 1
ATOM 753 C C . PHE A 1 95 ? 24.816 16.022 30.119 1.00 62.88 95 PHE A C 1
ATOM 755 O O . PHE A 1 95 ? 25.218 16.725 31.044 1.00 62.88 95 PHE A O 1
ATOM 762 N N . SER A 1 96 ? 24.915 16.410 28.846 1.00 67.06 96 SER A N 1
ATOM 763 C CA . SER A 1 96 ? 25.558 17.670 28.441 1.00 67.06 96 SER A CA 1
ATOM 764 C C . SER A 1 96 ? 24.655 18.897 28.617 1.00 67.06 96 SER A C 1
ATOM 766 O O . SER A 1 96 ? 25.143 20.026 28.647 1.00 67.06 96 S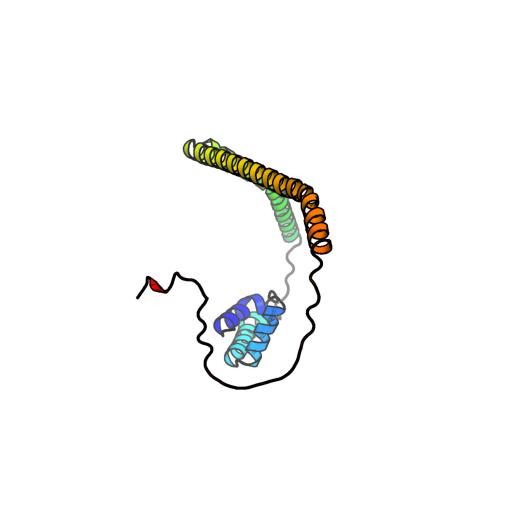ER A O 1
ATOM 768 N N . ASN A 1 97 ? 23.343 18.695 28.785 1.00 60.44 97 ASN A N 1
ATOM 769 C CA . ASN A 1 97 ? 22.383 19.763 29.044 1.00 60.44 97 ASN A CA 1
ATOM 770 C C . ASN A 1 97 ? 21.935 19.740 30.516 1.00 60.44 97 ASN A C 1
ATOM 772 O O . ASN A 1 97 ? 20.988 19.024 30.857 1.00 60.44 97 ASN A O 1
ATOM 776 N N . PRO A 1 98 ? 22.525 20.570 31.403 1.00 63.06 98 PRO A N 1
ATOM 777 C CA . PRO A 1 98 ? 22.267 20.492 32.843 1.00 63.06 98 PRO A CA 1
ATOM 778 C C . PRO A 1 98 ? 20.787 20.696 33.196 1.00 63.06 98 PRO A C 1
ATOM 780 O O . PRO A 1 98 ? 20.307 20.139 34.174 1.00 63.06 98 PRO A O 1
ATOM 783 N N . LYS A 1 99 ? 20.026 21.432 32.375 1.00 61.00 99 LYS A N 1
ATOM 784 C CA . LYS A 1 99 ? 18.590 21.683 32.587 1.00 61.00 99 LYS A CA 1
ATOM 785 C C . LYS A 1 99 ? 17.709 20.441 32.384 1.00 61.00 99 LYS A C 1
ATOM 787 O O . LYS A 1 99 ? 16.693 20.320 33.061 1.00 61.00 99 LYS A O 1
ATOM 792 N N . LEU A 1 100 ? 18.089 19.520 31.495 1.00 59.53 100 LEU A N 1
ATOM 793 C CA . LEU A 1 100 ? 17.326 18.292 31.224 1.00 59.53 100 LEU A CA 1
ATOM 794 C C . LEU A 1 100 ? 17.613 17.207 32.270 1.00 59.53 100 LEU A C 1
ATOM 796 O O . LEU A 1 100 ? 16.686 16.528 32.714 1.00 59.53 100 LEU A O 1
ATOM 800 N N . ALA A 1 101 ? 18.854 17.121 32.755 1.00 59.66 101 ALA A N 1
ATOM 801 C CA . ALA A 1 101 ? 19.247 16.178 33.802 1.00 59.66 101 ALA A CA 1
ATOM 802 C C . ALA A 1 101 ? 18.426 16.341 35.101 1.00 59.66 101 ALA A C 1
ATOM 804 O O . ALA A 1 101 ? 17.984 15.348 35.680 1.00 59.66 101 ALA A O 1
ATOM 805 N N . PHE A 1 102 ? 18.137 17.579 35.528 1.00 70.69 102 PHE A N 1
ATOM 806 C CA . PHE A 1 102 ? 17.324 17.820 36.730 1.00 70.69 102 PHE A CA 1
ATOM 807 C C . PHE A 1 102 ? 15.868 17.363 36.575 1.00 70.69 102 PHE A C 1
ATOM 809 O O . PHE A 1 102 ? 15.297 16.825 37.521 1.00 70.69 102 PHE A O 1
ATOM 816 N N . THR A 1 103 ? 15.268 17.524 35.391 1.00 71.56 103 THR A N 1
ATOM 817 C CA . THR A 1 103 ? 13.875 17.096 35.163 1.00 71.56 103 THR A CA 1
ATOM 818 C C . THR A 1 103 ? 13.722 15.578 35.231 1.00 71.56 103 THR A C 1
ATOM 820 O O . THR A 1 103 ? 12.783 15.080 35.849 1.00 71.56 103 THR A O 1
ATOM 823 N N . ILE A 1 104 ? 14.689 14.835 34.686 1.00 74.69 104 ILE A N 1
ATOM 824 C CA . ILE A 1 104 ? 14.689 13.369 34.715 1.00 74.69 104 ILE A CA 1
ATOM 825 C C . ILE A 1 104 ? 14.941 12.858 36.138 1.00 74.69 104 ILE A C 1
ATOM 827 O O . ILE A 1 104 ? 14.269 11.926 36.573 1.00 74.69 104 ILE A O 1
ATOM 831 N N . LEU A 1 105 ? 15.840 13.496 36.896 1.00 76.88 105 LEU A N 1
ATOM 832 C CA . LEU A 1 105 ? 16.093 13.144 38.296 1.00 76.88 105 LEU A CA 1
ATOM 833 C C . LEU A 1 105 ? 14.830 13.304 39.159 1.00 76.88 105 LEU A C 1
ATOM 835 O O . LEU A 1 105 ? 14.486 12.404 39.923 1.00 76.88 105 LEU A O 1
ATOM 839 N N . ILE A 1 106 ? 14.115 14.424 39.014 1.00 80.62 106 ILE A N 1
ATOM 840 C CA . ILE A 1 106 ? 12.874 14.682 39.762 1.00 80.62 106 ILE A CA 1
ATOM 841 C C . ILE A 1 106 ? 11.803 13.649 39.397 1.00 80.62 106 ILE A C 1
ATOM 843 O O . ILE A 1 106 ? 11.153 13.103 40.287 1.00 80.62 106 ILE A O 1
ATOM 847 N N . MET A 1 107 ? 11.657 13.327 38.109 1.00 81.75 107 MET A N 1
ATOM 848 C CA . MET A 1 107 ? 10.718 12.301 37.645 1.00 81.75 107 MET A CA 1
ATOM 849 C C . MET A 1 107 ? 11.077 10.905 38.166 1.00 81.75 107 MET A C 1
ATOM 851 O O . MET A 1 107 ? 10.190 10.169 38.596 1.00 81.75 107 MET A O 1
ATOM 855 N N . ALA A 1 108 ? 12.363 10.547 38.191 1.00 84.88 108 ALA A N 1
ATOM 856 C CA . ALA A 1 108 ? 12.825 9.274 38.733 1.00 84.88 108 ALA A CA 1
ATOM 857 C C . ALA A 1 108 ? 12.524 9.164 40.237 1.00 84.88 108 ALA A C 1
ATOM 859 O O . ALA A 1 108 ? 11.952 8.165 40.675 1.00 84.88 108 ALA A O 1
ATOM 860 N N . ILE A 1 109 ? 12.812 10.213 41.014 1.00 87.31 109 ILE A N 1
ATOM 861 C CA . ILE A 1 109 ? 12.510 10.258 42.453 1.00 87.31 109 ILE A CA 1
ATOM 862 C C . ILE A 1 109 ? 10.997 10.182 42.698 1.00 87.31 109 ILE A C 1
ATOM 864 O O . ILE A 1 109 ? 10.556 9.410 43.548 1.00 87.31 109 ILE A O 1
ATOM 868 N N . ALA A 1 110 ? 10.192 10.922 41.930 1.00 89.56 110 ALA A N 1
ATOM 869 C CA . ALA A 1 110 ? 8.735 10.874 42.032 1.00 89.56 110 ALA A CA 1
ATOM 870 C C . ALA A 1 110 ? 8.188 9.478 41.696 1.00 89.56 110 ALA A C 1
ATOM 872 O O . ALA A 1 110 ? 7.345 8.958 42.424 1.00 89.56 110 ALA A O 1
ATOM 873 N N . SER A 1 111 ? 8.705 8.835 40.645 1.00 87.75 111 SER A N 1
ATOM 874 C CA . SER A 1 111 ? 8.299 7.477 40.267 1.00 87.75 111 SER A CA 1
ATOM 875 C C . SER A 1 111 ? 8.633 6.447 41.350 1.00 87.75 111 SER A C 1
ATOM 877 O O . SER A 1 111 ? 7.812 5.582 41.651 1.00 87.75 111 SER A O 1
ATOM 879 N N . LEU A 1 112 ? 9.791 6.587 42.001 1.00 89.38 112 LEU A N 1
ATOM 880 C CA . LEU A 1 112 ? 10.220 5.700 43.076 1.00 89.38 112 LEU A CA 1
ATOM 881 C C . LEU A 1 112 ? 9.387 5.923 44.346 1.00 89.38 112 LEU A C 1
ATOM 883 O O . LEU A 1 112 ? 8.977 4.957 44.982 1.00 89.38 112 LEU A O 1
ATOM 887 N N . ALA A 1 113 ? 9.044 7.173 44.668 1.00 89.62 113 ALA A N 1
ATOM 888 C CA . ALA A 1 113 ? 8.130 7.488 45.764 1.00 89.62 113 ALA A CA 1
ATOM 889 C C . ALA A 1 113 ? 6.724 6.909 45.524 1.00 89.62 113 ALA A C 1
ATOM 891 O O . ALA A 1 113 ? 6.156 6.286 46.420 1.00 89.62 113 ALA A O 1
ATOM 892 N N . ILE A 1 114 ? 6.185 7.045 44.307 1.00 91.50 114 ILE A N 1
ATOM 893 C CA . ILE A 1 114 ? 4.890 6.457 43.928 1.00 91.50 114 ILE A CA 1
ATOM 894 C C . ILE A 1 114 ? 4.939 4.927 44.036 1.00 91.50 114 ILE A C 1
ATOM 896 O O . ILE A 1 114 ? 3.996 4.324 44.543 1.00 91.50 114 ILE A O 1
ATOM 900 N N . MET A 1 115 ? 6.040 4.298 43.616 1.00 91.44 115 MET A N 1
ATOM 901 C CA . MET A 1 115 ? 6.227 2.849 43.717 1.00 91.44 115 MET A CA 1
ATOM 902 C C . MET A 1 115 ? 6.248 2.370 45.174 1.00 91.44 115 MET A C 1
ATOM 904 O O . MET A 1 115 ? 5.598 1.377 45.493 1.00 91.44 115 MET A O 1
ATOM 908 N N . VAL A 1 116 ? 6.944 3.084 46.065 1.00 91.88 116 VAL A N 1
ATOM 909 C CA . VAL A 1 116 ? 6.978 2.771 47.505 1.00 91.88 116 VAL A CA 1
ATOM 910 C C . VAL A 1 116 ? 5.586 2.910 48.124 1.00 91.88 116 VAL A C 1
ATOM 912 O O . VAL A 1 116 ? 5.129 1.990 48.796 1.00 91.88 116 VAL A O 1
ATOM 915 N N . ILE A 1 117 ? 4.868 3.997 47.822 1.00 90.44 117 ILE A N 1
ATOM 916 C CA . ILE A 1 117 ? 3.497 4.211 48.313 1.00 90.44 117 ILE A CA 1
ATOM 917 C C . ILE A 1 117 ? 2.559 3.105 47.807 1.00 90.44 117 ILE A C 1
ATOM 919 O O . ILE A 1 117 ? 1.774 2.554 48.578 1.00 90.44 117 ILE A O 1
ATOM 923 N N . ALA A 1 118 ? 2.647 2.737 46.527 1.00 87.25 118 ALA A N 1
ATOM 924 C CA . ALA A 1 118 ? 1.841 1.661 45.954 1.00 87.25 118 ALA A CA 1
ATOM 925 C C . ALA A 1 118 ? 2.163 0.296 46.586 1.00 87.25 118 ALA A C 1
ATOM 927 O O . ALA A 1 118 ? 1.252 -0.492 46.847 1.00 87.25 118 ALA A O 1
ATOM 928 N N . MET A 1 119 ? 3.441 0.031 46.873 1.00 88.56 119 MET A N 1
ATOM 929 C CA . MET A 1 119 ? 3.886 -1.182 47.559 1.00 88.56 119 MET A CA 1
ATOM 930 C C . MET A 1 119 ? 3.341 -1.242 48.991 1.00 88.56 119 MET A C 1
ATOM 932 O O . MET A 1 119 ? 2.807 -2.274 49.394 1.00 88.56 119 MET A O 1
ATOM 936 N N . ASP A 1 120 ? 3.388 -0.137 49.737 1.00 86.56 120 ASP A N 1
ATOM 937 C CA . ASP A 1 120 ? 2.822 -0.058 51.087 1.00 86.56 120 ASP A CA 1
ATOM 938 C C . ASP A 1 120 ? 1.302 -0.262 51.086 1.00 86.56 120 ASP A C 1
ATOM 940 O O . ASP A 1 120 ? 0.776 -1.015 51.910 1.00 86.56 120 ASP A O 1
ATOM 944 N N . VAL A 1 121 ? 0.584 0.329 50.124 1.00 87.62 121 VAL A N 1
ATOM 945 C CA . VAL A 1 121 ? -0.863 0.113 49.949 1.00 87.62 121 VAL A CA 1
ATOM 946 C C . VAL A 1 121 ? -1.166 -1.350 49.627 1.00 87.62 121 VAL A C 1
ATOM 948 O O . VAL A 1 121 ? -2.077 -1.934 50.218 1.00 87.62 121 VAL A O 1
ATOM 951 N N . TYR A 1 122 ? -0.392 -1.970 48.736 1.00 88.00 122 TYR A N 1
ATOM 952 C CA . TYR A 1 122 ? -0.561 -3.375 48.366 1.00 88.00 122 TYR A CA 1
ATOM 953 C C . TYR A 1 122 ? -0.328 -4.314 49.559 1.00 88.00 122 TYR A C 1
ATOM 955 O O . TYR A 1 122 ? -1.145 -5.199 49.834 1.00 88.00 122 TYR A O 1
ATOM 963 N N . LEU A 1 123 ? 0.746 -4.086 50.318 1.00 85.19 123 LEU A N 1
ATOM 964 C CA . LEU A 1 123 ? 1.062 -4.862 51.516 1.00 85.19 123 LEU A CA 1
ATOM 965 C C . LEU A 1 123 ? 0.024 -4.650 52.627 1.00 85.19 123 LEU A C 1
ATOM 967 O O . LEU A 1 123 ? -0.350 -5.609 53.307 1.00 85.19 123 LEU A O 1
ATOM 971 N N . ASN A 1 124 ? -0.480 -3.426 52.801 1.00 81.00 124 ASN A N 1
ATOM 972 C CA . ASN A 1 124 ? -1.523 -3.132 53.780 1.00 81.00 124 ASN A CA 1
ATOM 973 C C . ASN A 1 124 ? -2.858 -3.794 53.410 1.00 81.00 124 ASN A C 1
ATOM 975 O O . ASN A 1 124 ? -3.499 -4.405 54.265 1.00 81.00 124 ASN A O 1
ATOM 979 N N . ASN A 1 125 ? -3.244 -3.765 52.132 1.00 76.50 125 ASN A N 1
ATOM 980 C CA . ASN A 1 125 ? -4.455 -4.438 51.664 1.00 76.50 125 ASN A CA 1
ATOM 981 C C . ASN A 1 125 ? -4.381 -5.958 51.911 1.00 76.50 125 ASN A C 1
ATOM 983 O O . ASN A 1 125 ? -5.331 -6.565 52.403 1.00 76.50 125 ASN A O 1
ATOM 987 N N . GLN A 1 126 ? -3.212 -6.575 51.700 1.00 75.75 126 GLN A N 1
ATOM 988 C CA . GLN A 1 126 ? -3.011 -7.981 52.064 1.00 75.75 126 GLN A CA 1
ATOM 989 C C . GLN A 1 126 ? -3.125 -8.249 53.574 1.00 75.75 126 GLN A C 1
ATOM 991 O O . GLN A 1 126 ? -3.593 -9.321 53.965 1.00 75.75 126 GLN A O 1
ATOM 996 N N . ARG A 1 127 ? -2.708 -7.313 54.438 1.00 67.31 127 ARG A N 1
ATOM 997 C CA . ARG A 1 127 ? -2.874 -7.445 55.897 1.00 67.31 127 ARG A CA 1
ATOM 998 C C . ARG A 1 127 ? -4.341 -7.384 56.309 1.00 67.31 127 ARG A C 1
ATOM 1000 O O . ARG A 1 127 ? -4.748 -8.185 57.143 1.00 67.31 127 ARG A O 1
ATOM 1007 N N . VAL A 1 128 ? -5.142 -6.504 55.707 1.00 63.97 128 VAL A N 1
ATOM 1008 C CA . VAL A 1 128 ? -6.591 -6.424 55.975 1.00 63.97 128 VAL A CA 1
ATOM 1009 C C . VAL A 1 128 ? -7.291 -7.723 55.572 1.00 63.97 128 VAL A C 1
ATOM 1011 O O . VAL A 1 128 ? -8.062 -8.270 56.358 1.00 63.97 128 VAL A O 1
ATOM 1014 N N . VAL A 1 129 ? -6.945 -8.288 54.412 1.00 63.88 129 VAL A N 1
ATOM 1015 C CA . VAL A 1 129 ? -7.491 -9.580 53.963 1.00 63.88 129 VAL A CA 1
ATOM 1016 C C . VAL A 1 129 ? -7.071 -10.725 54.898 1.00 63.88 129 VAL A C 1
ATOM 1018 O O . VAL A 1 129 ? -7.911 -11.527 55.304 1.00 63.88 129 VAL A O 1
ATOM 1021 N N . LYS A 1 130 ? -5.807 -10.776 55.340 1.00 61.56 130 LYS A N 1
ATOM 1022 C CA . LYS A 1 130 ? -5.344 -11.787 56.313 1.00 61.56 130 LYS A CA 1
ATOM 1023 C C . LYS A 1 130 ? -5.981 -11.627 57.698 1.00 61.56 130 LYS A C 1
ATOM 1025 O O . LYS A 1 130 ? -6.283 -12.630 58.336 1.00 61.56 130 LYS A O 1
ATOM 1030 N N . ASN A 1 131 ? -6.240 -10.398 58.142 1.00 60.47 131 ASN A N 1
ATOM 1031 C CA . ASN A 1 131 ? -6.931 -10.138 59.407 1.00 60.47 131 ASN A CA 1
ATOM 1032 C C . ASN A 1 131 ? -8.428 -10.474 59.321 1.00 60.47 131 ASN A C 1
ATOM 1034 O O . ASN A 1 131 ? -8.998 -10.935 60.306 1.00 60.47 131 ASN A O 1
ATOM 1038 N N . SER A 1 132 ? -9.053 -10.325 58.147 1.00 56.94 132 SER A N 1
ATOM 1039 C CA . SER A 1 132 ? -10.449 -10.729 57.926 1.00 56.94 132 SER A CA 1
ATOM 1040 C C . SER A 1 132 ? -10.654 -12.249 57.975 1.00 56.94 132 SER A C 1
ATOM 1042 O O . SER A 1 132 ? -11.698 -12.703 58.433 1.00 56.94 132 SER A O 1
ATOM 1044 N N . ALA A 1 133 ? -9.627 -13.044 57.647 1.00 53.69 133 ALA A N 1
ATOM 1045 C CA . ALA A 1 133 ? -9.649 -14.497 57.841 1.00 53.69 133 ALA A CA 1
ATOM 1046 C C . ALA A 1 133 ? -9.674 -14.912 59.329 1.00 53.69 133 ALA A C 1
ATOM 1048 O O . ALA A 1 133 ? -10.037 -16.038 59.652 1.00 53.69 133 ALA A O 1
ATOM 1049 N N . HIS A 1 134 ? -9.342 -14.006 60.259 1.00 48.31 134 HIS A N 1
ATOM 1050 C CA . HIS A 1 134 ? -9.456 -14.256 61.699 1.00 48.31 134 HIS A CA 1
ATOM 1051 C C . HIS A 1 134 ? -10.862 -13.926 62.260 1.00 48.31 134 HIS A C 1
ATOM 1053 O O . HIS A 1 134 ? -11.158 -14.247 63.415 1.00 48.31 134 HIS A O 1
ATOM 1059 N N . ILE A 1 135 ? -11.749 -13.338 61.440 1.00 50.41 135 ILE A N 1
ATOM 1060 C CA . ILE A 1 135 ? -13.141 -12.970 61.776 1.00 50.41 135 ILE A CA 1
ATOM 1061 C C . ILE A 1 135 ? -14.130 -14.095 61.383 1.00 50.41 135 ILE A C 1
ATOM 1063 O O . ILE A 1 135 ? -15.334 -13.888 61.306 1.00 50.41 135 ILE A O 1
ATOM 1067 N N . GLU A 1 136 ? -13.674 -15.338 61.200 1.00 49.75 136 GLU A N 1
ATOM 1068 C CA . GLU A 1 136 ? -14.586 -16.496 61.120 1.00 49.75 136 GLU A CA 1
ATOM 1069 C C . GLU A 1 136 ? -15.054 -17.001 62.499 1.00 49.75 136 GLU A C 1
ATOM 1071 O O . GLU A 1 136 ? -16.033 -17.744 62.596 1.00 49.75 136 GLU A O 1
ATOM 1076 N N . GLN A 1 137 ? -14.413 -16.586 63.598 1.00 50.06 137 GLN A N 1
ATOM 1077 C CA . GLN A 1 137 ? -14.849 -16.975 64.945 1.00 50.06 137 GLN A CA 1
ATOM 1078 C C . GLN A 1 137 ? -16.176 -16.353 65.434 1.00 50.06 137 GLN A C 1
ATOM 1080 O O . GLN A 1 137 ? -16.942 -17.092 66.059 1.00 50.06 137 GLN A O 1
ATOM 1085 N N . PRO A 1 138 ? -16.535 -15.079 65.161 1.00 50.81 138 PRO A N 1
ATOM 1086 C CA . PRO A 1 138 ? -17.813 -14.534 65.631 1.00 50.81 138 PRO A CA 1
ATOM 1087 C C . PRO A 1 138 ? -19.036 -15.171 64.952 1.00 50.81 138 PRO A C 1
ATOM 1089 O O . PRO A 1 138 ? -20.107 -15.211 65.550 1.00 50.81 138 PRO A O 1
ATOM 1092 N N . ILE A 1 139 ? -18.897 -15.749 63.751 1.00 53.44 139 ILE A N 1
ATOM 1093 C CA . ILE A 1 139 ? -20.038 -16.312 63.003 1.00 53.44 139 ILE A CA 1
ATOM 1094 C C . ILE A 1 139 ? -20.567 -17.602 63.662 1.00 53.44 139 ILE A C 1
ATOM 1096 O O . ILE A 1 139 ? -21.764 -17.890 63.607 1.00 53.44 139 ILE A O 1
ATOM 1100 N N . LYS A 1 140 ? -19.716 -18.353 64.378 1.00 51.44 140 LYS A N 1
ATOM 1101 C CA . LYS A 1 140 ? -20.157 -19.541 65.133 1.00 51.44 140 LYS A CA 1
ATOM 1102 C C . LYS A 1 140 ? -21.007 -19.190 66.358 1.00 51.44 140 LYS A C 1
ATOM 1104 O O . LYS A 1 140 ? -21.871 -19.979 66.728 1.00 51.44 140 LYS A O 1
ATOM 1109 N N . GLN A 1 141 ? -20.805 -18.017 66.961 1.00 55.00 141 GLN A N 1
ATOM 1110 C CA . GLN A 1 141 ? -21.583 -17.594 68.132 1.00 55.00 141 GLN A CA 1
ATOM 1111 C C . GLN A 1 141 ? -22.982 -17.090 67.754 1.00 55.00 141 GLN A C 1
ATOM 1113 O O . GLN A 1 141 ? -23.935 -17.330 68.491 1.00 55.00 141 GLN A O 1
ATOM 1118 N N . VAL A 1 142 ? -23.137 -16.478 66.575 1.00 57.72 142 VAL A N 1
ATOM 1119 C CA . VAL A 1 142 ? -24.452 -16.023 66.087 1.00 57.72 142 VAL A CA 1
ATOM 1120 C C . VAL A 1 142 ? -25.351 -17.208 65.711 1.00 57.72 142 VAL A C 1
ATOM 1122 O O . VAL A 1 142 ? -26.543 -17.184 66.002 1.00 57.72 142 VAL A O 1
ATOM 1125 N N . LYS A 1 143 ? -24.777 -18.291 65.166 1.00 52.09 143 LYS A N 1
ATOM 1126 C CA . LYS A 1 143 ? -25.527 -19.519 64.843 1.00 52.09 143 LYS A CA 1
ATOM 1127 C C . LYS A 1 143 ? -26.070 -20.234 66.090 1.00 52.09 143 LYS A C 1
ATOM 1129 O O . LYS A 1 143 ? -27.173 -20.764 66.061 1.00 52.09 143 LYS A O 1
ATOM 1134 N N . TYR A 1 144 ? -25.323 -20.194 67.194 1.00 57.94 144 TYR A N 1
ATOM 1135 C CA . TYR A 1 144 ? -25.756 -20.759 68.476 1.00 57.94 144 TYR A CA 1
ATOM 1136 C C . TYR A 1 144 ? -26.890 -19.936 69.113 1.00 57.94 144 TYR A C 1
ATOM 1138 O O . TYR A 1 144 ? -27.809 -20.493 69.706 1.00 57.94 144 TYR A O 1
ATOM 1146 N N . LEU A 1 145 ? -26.880 -18.609 68.935 1.00 58.22 145 LEU A N 1
ATOM 1147 C CA . LEU A 1 145 ? -27.953 -17.733 69.418 1.00 58.22 145 LEU A CA 1
ATOM 1148 C C . LEU A 1 145 ? -29.264 -17.911 68.641 1.00 58.22 145 LEU A C 1
ATOM 1150 O O . LEU A 1 145 ? -30.323 -17.922 69.262 1.00 58.22 145 LEU A O 1
ATOM 1154 N N . SER A 1 146 ? -29.212 -18.121 67.321 1.00 60.53 146 SER A N 1
ATOM 1155 C CA . SER A 1 146 ? -30.415 -18.426 66.527 1.00 60.53 146 SER A CA 1
ATOM 1156 C C . SER A 1 146 ? -31.019 -19.804 66.823 1.00 60.53 146 SER A C 1
ATOM 1158 O O . SER A 1 146 ? -32.186 -20.024 66.532 1.00 60.53 146 SER A O 1
ATOM 1160 N N . GLU A 1 147 ? -30.242 -20.731 67.388 1.00 60.94 147 GLU A N 1
ATOM 1161 C CA . GLU A 1 147 ? -30.708 -22.078 67.750 1.00 60.94 147 GLU A CA 1
ATOM 1162 C C . GLU A 1 147 ? -31.278 -22.131 69.182 1.00 60.94 147 GLU A C 1
ATOM 1164 O O . GLU A 1 147 ? -32.172 -22.923 69.464 1.00 60.94 147 GLU A O 1
ATOM 1169 N N . ILE A 1 148 ? -30.824 -21.242 70.077 1.00 60.75 148 ILE A N 1
ATOM 1170 C CA . ILE A 1 148 ? -31.383 -21.075 71.432 1.00 60.75 148 ILE A CA 1
ATOM 1171 C C . ILE A 1 148 ? -32.674 -20.253 71.419 1.00 60.75 148 ILE A C 1
ATOM 1173 O O . ILE A 1 148 ? -33.591 -20.526 72.196 1.00 60.75 148 ILE A O 1
ATOM 1177 N N . ILE A 1 149 ? -32.762 -19.245 70.550 1.00 57.16 149 ILE A N 1
ATOM 1178 C CA . ILE A 1 149 ? -33.995 -18.487 70.337 1.00 57.16 149 ILE A CA 1
ATOM 1179 C C . ILE A 1 149 ? -34.858 -19.331 69.402 1.00 57.16 149 ILE A C 1
ATOM 1181 O O . ILE A 1 149 ? -34.929 -19.082 68.203 1.00 57.16 149 ILE A O 1
ATOM 1185 N N . GLY A 1 150 ? -35.460 -20.385 69.956 1.00 50.50 150 GLY A N 1
ATOM 1186 C CA . GLY A 1 150 ? -36.486 -21.170 69.288 1.00 50.50 150 GLY A CA 1
ATOM 1187 C C . GLY A 1 150 ? -37.597 -20.237 68.825 1.00 50.50 150 GLY A C 1
ATOM 1188 O O . GLY A 1 150 ? -38.455 -19.842 69.613 1.00 50.50 150 GLY A O 1
ATOM 1189 N N . VAL A 1 151 ? -37.538 -19.848 67.553 1.00 47.06 151 VAL A N 1
ATOM 1190 C CA . VAL A 1 151 ? -38.599 -19.116 66.872 1.00 47.06 151 VAL A CA 1
ATOM 1191 C C . VAL A 1 151 ? -39.782 -20.068 66.816 1.00 47.06 151 VAL A C 1
ATOM 1193 O O . VAL A 1 151 ? -39.815 -21.001 66.018 1.00 47.06 151 VAL A O 1
ATOM 1196 N N . SER A 1 152 ? -40.705 -19.870 67.753 1.00 43.09 152 SER A N 1
ATOM 1197 C CA . SER A 1 152 ? -41.958 -20.595 67.830 1.00 43.09 152 SER A CA 1
ATOM 1198 C C . SER A 1 152 ? -42.740 -20.368 66.543 1.00 43.09 152 SER A C 1
ATOM 1200 O O . SER A 1 152 ? -43.174 -19.256 66.240 1.00 43.09 152 SER A O 1
ATOM 1202 N N . GLU A 1 153 ? -42.897 -21.458 65.817 1.00 45.09 153 GLU A N 1
ATOM 1203 C CA . GLU A 1 153 ? -43.928 -21.727 64.832 1.00 45.09 153 GLU A CA 1
ATOM 1204 C C . GLU A 1 153 ? -45.288 -21.219 65.351 1.00 45.09 153 GLU A C 1
ATOM 1206 O O . GLU A 1 153 ? -45.836 -21.742 66.322 1.00 45.09 153 GLU A O 1
ATOM 1211 N N . TYR A 1 154 ? -45.797 -20.135 64.757 1.00 42.12 154 TYR A N 1
ATOM 1212 C CA . TYR A 1 154 ? -47.161 -19.661 64.995 1.00 42.12 154 TYR A CA 1
ATOM 1213 C C . TYR A 1 154 ? -48.113 -20.445 64.084 1.00 42.12 154 TYR A C 1
ATOM 1215 O O . TYR A 1 154 ? -47.873 -20.488 62.875 1.00 42.12 154 TYR A O 1
ATOM 1223 N N . PRO A 1 155 ? -49.195 -21.040 64.615 1.00 39.25 155 PRO A N 1
ATOM 1224 C CA . PRO A 1 155 ? -50.221 -21.644 63.785 1.00 39.25 155 PRO A CA 1
ATOM 1225 C C . PRO A 1 155 ? -51.050 -20.545 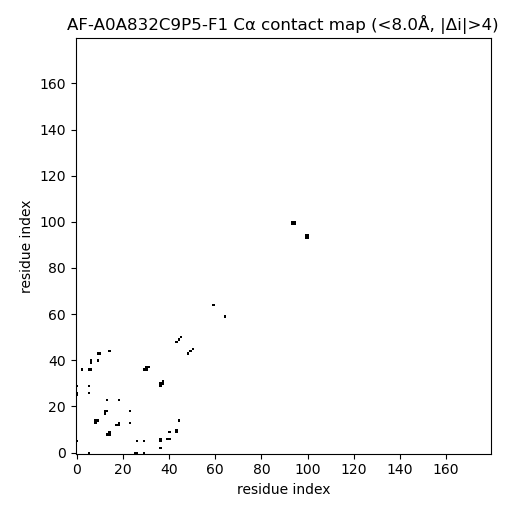63.113 1.00 39.25 155 PRO A C 1
ATOM 1227 O O . PRO A 1 155 ? -51.615 -19.672 63.772 1.00 39.25 155 PRO A O 1
ATOM 1230 N N . SER A 1 156 ? -51.104 -20.615 61.787 1.00 43.03 156 SER A N 1
ATOM 1231 C CA . SER A 1 156 ? -52.029 -19.891 60.923 1.00 43.03 156 SER A CA 1
ATOM 1232 C C . SER A 1 156 ? -53.469 -20.298 61.245 1.00 43.03 156 SER A C 1
ATOM 1234 O O . SER A 1 156 ? -53.854 -21.447 61.028 1.00 43.03 156 SER A O 1
ATOM 1236 N N . SER A 1 157 ? -54.254 -19.363 61.777 1.00 44.53 157 SER A N 1
ATOM 1237 C CA . SER A 1 157 ? -55.713 -19.426 61.751 1.00 44.53 157 SER A CA 1
ATOM 1238 C C . SER A 1 157 ? -56.199 -18.625 60.550 1.00 44.53 157 SER A C 1
ATOM 1240 O O . SER A 1 157 ? -56.015 -17.407 60.504 1.00 44.53 157 SER A O 1
ATOM 1242 N N . ASP A 1 158 ? -56.772 -19.344 59.595 1.00 41.06 158 ASP A N 1
ATOM 1243 C CA . ASP A 1 158 ? -57.474 -18.820 58.435 1.00 41.06 158 ASP A CA 1
ATOM 1244 C C . ASP A 1 158 ? -58.799 -18.129 58.825 1.00 41.06 158 ASP A C 1
ATOM 1246 O O . ASP A 1 158 ? -59.366 -18.387 59.889 1.00 41.06 158 ASP A O 1
ATOM 1250 N N . ASP A 1 159 ? -59.273 -17.306 57.884 1.00 41.75 159 ASP A N 1
ATOM 1251 C CA . ASP A 1 159 ? -60.655 -16.859 57.659 1.00 41.75 159 ASP A CA 1
ATOM 1252 C C . ASP A 1 159 ? -61.202 -15.680 58.492 1.00 41.75 159 ASP A C 1
ATOM 1254 O O . ASP A 1 159 ? -61.777 -15.849 59.563 1.00 41.75 159 ASP A O 1
ATOM 1258 N N . GLU A 1 160 ? -61.121 -14.456 57.948 1.00 46.06 160 GLU A N 1
ATOM 1259 C CA . GLU A 1 160 ? -62.259 -13.828 57.238 1.00 46.06 160 GLU A CA 1
ATOM 1260 C C . GLU A 1 160 ? -61.926 -12.423 56.668 1.00 46.06 160 GLU A C 1
ATOM 1262 O O . GLU A 1 160 ? -60.919 -11.823 57.051 1.00 46.06 160 GLU A O 1
ATOM 1267 N N . PRO A 1 161 ? -62.715 -11.926 55.688 1.00 54.66 161 PRO A N 1
ATOM 1268 C CA . PRO A 1 161 ? -62.259 -10.990 54.665 1.00 54.66 161 PRO A CA 1
ATOM 1269 C C . PRO A 1 161 ? -62.835 -9.567 54.782 1.00 54.66 161 PRO A C 1
ATOM 1271 O O . PRO A 1 161 ? -63.818 -9.331 55.474 1.00 54.66 161 PRO A O 1
ATOM 1274 N N . SER A 1 162 ? -62.263 -8.706 53.933 1.00 43.78 162 SER A N 1
ATOM 1275 C CA . SER A 1 162 ? -62.900 -7.650 53.128 1.00 43.78 162 SER A CA 1
ATOM 1276 C C . SER A 1 162 ? -62.443 -6.210 53.386 1.00 43.78 162 SER A C 1
ATOM 1278 O O . SER A 1 162 ? -62.425 -5.721 54.511 1.00 43.78 162 SER A O 1
ATOM 1280 N N . ASP A 1 163 ? -62.149 -5.565 52.248 1.00 42.50 163 ASP A N 1
ATOM 1281 C CA . ASP A 1 163 ? -62.210 -4.124 51.979 1.00 42.50 163 ASP A CA 1
ATOM 1282 C C . ASP A 1 163 ? -61.013 -3.301 52.490 1.00 42.50 163 ASP A C 1
ATOM 1284 O O . ASP A 1 163 ? -60.517 -3.500 53.587 1.00 42.50 163 ASP A O 1
ATOM 1288 N N . GLU A 1 164 ? -60.451 -2.302 51.820 1.00 46.16 164 GLU A N 1
ATOM 1289 C CA . GLU A 1 164 ? -60.512 -1.693 50.491 1.00 46.16 164 GLU A CA 1
ATOM 1290 C C . GLU A 1 164 ? -59.497 -0.520 50.607 1.00 46.16 164 GLU A C 1
ATOM 1292 O O . GLU A 1 164 ? -59.310 0.021 51.696 1.00 46.16 164 GLU A O 1
ATOM 1297 N N . TYR A 1 165 ? -58.884 -0.108 49.496 1.00 47.34 165 TYR A N 1
ATOM 1298 C CA . TYR A 1 165 ? -58.115 1.137 49.287 1.00 47.34 165 TYR A CA 1
ATOM 1299 C C . TYR A 1 165 ? -56.621 1.287 49.671 1.00 47.34 165 TYR A C 1
ATOM 1301 O O . TYR A 1 165 ? -56.192 1.200 50.815 1.00 47.34 165 TYR A O 1
ATOM 1309 N N . ASP A 1 166 ? -55.893 1.668 48.610 1.00 47.56 166 ASP A N 1
ATOM 1310 C CA . ASP A 1 166 ? -54.774 2.615 48.493 1.00 47.56 166 ASP A CA 1
ATOM 1311 C C . ASP A 1 166 ? -53.466 2.371 49.261 1.00 47.56 166 ASP A C 1
ATOM 1313 O O . ASP A 1 166 ? -53.211 2.894 50.344 1.00 47.56 166 ASP A O 1
ATOM 1317 N N . SER A 1 167 ? -52.546 1.690 48.566 1.00 43.25 167 SER A N 1
ATOM 1318 C CA . SER A 1 167 ? -51.102 1.779 48.801 1.00 43.25 167 SER A CA 1
ATOM 1319 C C . SER A 1 167 ? -50.609 3.170 48.396 1.00 43.25 167 SER A C 1
ATOM 1321 O O . SER A 1 167 ? -50.249 3.413 47.244 1.00 43.25 167 SER A O 1
ATOM 1323 N N . HIS A 1 168 ? -50.622 4.099 49.349 1.00 52.59 168 HIS A N 1
ATOM 1324 C CA . HIS A 1 168 ? -49.745 5.261 49.316 1.00 52.59 168 HIS A CA 1
ATOM 1325 C C . HIS A 1 168 ? -48.418 4.825 49.943 1.00 52.59 168 HIS A C 1
ATOM 1327 O O . HIS A 1 168 ? -48.336 4.575 51.146 1.00 52.59 168 HIS A O 1
ATOM 1333 N N . ASP A 1 169 ? -47.391 4.689 49.109 1.00 53.28 169 ASP A N 1
ATOM 1334 C CA . ASP A 1 169 ? -46.061 4.212 49.484 1.00 53.28 169 ASP A CA 1
ATOM 1335 C C . ASP A 1 169 ? -45.337 5.271 50.338 1.00 53.28 169 ASP A C 1
ATOM 1337 O O . ASP A 1 169 ? -44.500 6.035 49.861 1.00 53.28 169 ASP A O 1
ATOM 1341 N N . GLY A 1 170 ? -45.713 5.363 51.612 1.00 53.78 170 GLY A N 1
ATOM 1342 C CA . GLY A 1 170 ? -45.035 6.162 52.626 1.00 53.78 170 GLY A CA 1
ATOM 1343 C C . GLY A 1 170 ? -44.006 5.301 53.345 1.00 53.78 170 GLY A C 1
ATOM 1344 O O . GLY A 1 170 ? -44.360 4.399 54.107 1.00 53.78 170 GLY A O 1
ATOM 1345 N N . TYR A 1 171 ? -42.720 5.563 53.113 1.00 58.97 171 TYR A N 1
ATOM 1346 C CA . TYR A 1 171 ? -41.642 4.913 53.854 1.00 58.97 171 TYR A CA 1
ATOM 1347 C C . TYR A 1 171 ? -41.666 5.425 55.297 1.00 58.97 171 TYR A C 1
ATOM 1349 O O . TYR A 1 171 ? -41.122 6.484 55.592 1.00 58.97 171 TYR A O 1
ATOM 1357 N N . GLY A 1 172 ? -42.329 4.666 56.177 1.00 58.16 172 GLY A N 1
ATOM 1358 C CA . GLY A 1 172 ? -42.626 4.984 57.576 1.00 58.16 172 GLY A CA 1
ATOM 1359 C C . GLY A 1 172 ? -41.442 5.477 58.409 1.00 58.16 172 GLY A C 1
ATOM 1360 O O . GLY A 1 172 ? -40.872 4.741 59.214 1.00 58.16 172 GLY A O 1
ATOM 1361 N N . THR A 1 173 ? -41.115 6.757 58.263 1.00 65.38 173 THR A N 1
ATOM 1362 C CA . THR A 1 173 ? -40.154 7.474 59.091 1.00 65.38 173 THR A CA 1
ATOM 1363 C C . THR A 1 173 ? -40.765 8.809 59.496 1.00 65.38 173 THR A C 1
ATOM 1365 O O . THR A 1 173 ? -41.312 9.539 58.676 1.00 65.38 173 THR A O 1
ATOM 1368 N N . ALA A 1 174 ? -40.668 9.144 60.7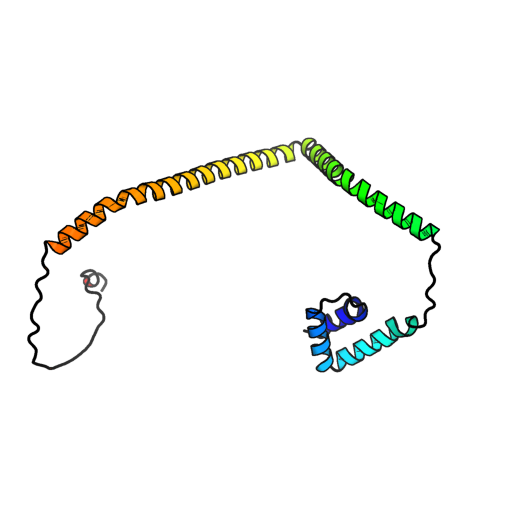83 1.00 65.31 174 ALA A N 1
ATOM 1369 C CA . ALA A 1 174 ? -41.232 10.358 61.383 1.00 65.31 174 ALA A CA 1
ATOM 1370 C C . ALA A 1 174 ? -40.533 11.669 60.941 1.00 65.31 174 ALA A C 1
ATOM 1372 O O . ALA A 1 174 ? -40.604 12.680 61.632 1.00 65.31 174 ALA A O 1
ATOM 1373 N N . ILE A 1 175 ? -39.795 11.650 59.828 1.00 61.25 175 ILE A N 1
ATOM 1374 C CA . ILE A 1 175 ? -38.998 12.778 59.326 1.00 61.25 175 ILE A CA 1
ATOM 1375 C C . ILE A 1 175 ? -39.781 13.615 58.300 1.00 61.25 175 ILE A C 1
ATOM 1377 O O . ILE A 1 175 ? -39.458 14.784 58.101 1.00 61.25 175 ILE A O 1
ATOM 1381 N N . GLU A 1 176 ? -40.838 13.069 57.693 1.00 63.38 176 GLU A N 1
ATOM 1382 C CA . GLU A 1 176 ? -41.599 13.763 56.641 1.00 63.38 176 GLU A CA 1
ATOM 1383 C C . GLU A 1 176 ? -42.528 14.874 57.171 1.00 63.38 176 GLU A C 1
ATOM 1385 O O . GLU A 1 176 ? -42.904 15.768 56.419 1.00 63.38 176 GLU A O 1
ATOM 1390 N N . GLU A 1 177 ? -42.820 14.900 58.476 1.00 64.75 177 GLU A N 1
ATOM 1391 C CA . GLU A 1 177 ? -43.671 15.924 59.113 1.00 64.75 177 GLU A CA 1
ATOM 1392 C C . GLU A 1 177 ? -43.024 17.320 59.198 1.00 64.75 177 GLU A C 1
ATOM 1394 O O . GLU A 1 177 ? -43.714 18.305 59.442 1.00 64.75 177 GLU A O 1
ATOM 1399 N N . TYR A 1 178 ? -41.709 17.433 58.991 1.00 63.81 178 TYR A N 1
ATOM 1400 C CA . TYR A 1 178 ? -40.968 18.690 59.174 1.00 63.81 178 TYR A CA 1
ATOM 1401 C C . TYR A 1 178 ? -40.667 19.450 57.875 1.00 63.81 178 TYR A C 1
ATOM 1403 O O . TYR A 1 178 ? -40.029 20.504 57.923 1.00 63.81 178 TYR A O 1
ATOM 1411 N N . PHE A 1 179 ? -41.091 18.927 56.722 1.00 62.41 179 PHE A N 1
ATOM 1412 C CA . PHE A 1 179 ? -40.793 19.505 55.405 1.00 62.41 179 PHE A CA 1
ATOM 1413 C C . PHE A 1 179 ? -42.023 20.049 54.658 1.00 62.41 179 PHE A C 1
ATOM 1415 O O . PHE A 1 179 ? -41.910 20.367 53.472 1.00 62.41 179 PHE A O 1
ATOM 1422 N N . LEU A 1 180 ? -43.161 20.204 55.345 1.00 51.56 180 LEU A N 1
ATOM 1423 C CA . LEU A 1 180 ? -44.353 20.898 54.843 1.00 51.56 180 LEU A CA 1
ATOM 1424 C C . LEU A 1 180 ? -44.606 22.201 55.608 1.00 51.56 180 LEU A C 1
ATOM 1426 O O . LEU A 1 180 ? -44.629 22.163 56.858 1.00 51.56 180 LEU A O 1
#

pLDDT: mean 76.1, std 18.39, range [39.25, 97.56]

Sequence (180 aa):
MNCQKIQQLLLADYLDGEVSERIKHEVEGHLDLCCACRQFERAVQDAAIRPFKQARRIRPPDEVWNKLKEAIASEEQAAGAGFLANIWDVMQSIFSNPKLAFTILIMAIASLAIMVIAMDVYLNNQRVVKNSAHIEQPIKQVKYLSEIIGVSEYPSSDDEPSDEYDSHDGYGTAIEEYFL

Secondary structure (DSSP, 8-state):
--HHHHHHHHHTHHHHT-S-HHHHHHHHHHHHH-HHHHHHHHHHIIIIIGGGTT---PPPPHHHHHHHHHHHHHHHHHHHHHHHHHHHHHHHHHHH-HHHHHHHHHHHHHHHHHHHHHHHHHHHHHHHHHHHGGGGHHHHHHHHHHHHS------------------------TTGGG--